Protein AF-0000000084342253 (afdb_homodimer)

Foldseek 3Di:
DPPDQPVVDPDPVSVVCVQQVDPCRLVLLVCCQPVVQWFLVVSCVVVVDDSVVSVVSQVSCCVVQQWDWDPPPPTITIHGDPVNNVCVLVVQVVLVVCQVPPCPPGRPDFDADPVDPDTDHDFAADPPPGDGDDPVPDDDDDDVVNVVVVVVVVVVD/DPPDQPVVDPDPVSVVCVQQVDPCRLVLLVCCQPVVQWFLVSSCVVVVDDSVVSVVSQVSCVVVQQWDWDPPPPTITIHGDPNNNVCVLVVQVVLVVCQVPPCPVGRPDFDADPVDPDTDHDFAADPPPGDGDDPVPDDDDDDVVNVVVVVVVVVVD

Nearest PDB structures (foldseek):
  4gcv-assembly1_A  TM=6.760E-01  e=6.263E-09  Pseudomonas aeruginosa PAO1
  4gcv-assembly3_E  TM=6.844E-01  e=2.388E-08  Pseudomonas aeruginosa PAO1
  3s2w-assembly2_D  TM=7.419E-01  e=2.153E-03  Methanosarcina mazei Go1
  2rdp-assembly1_A-2  TM=6.929E-01  e=2.961E-03  Geobacillus stearothermophilus
  1r22-assembly1_B  TM=7.584E-01  e=1.367E-02  Synechococcus elongatus PCC 7942 = FACHB-805

Sequence (314 aa):
MLGRTYDREVCSAARALEVVGERWSLLILRDAAFRGLTRFSQLQEALGIAPNVLSARLEHFVASGLMTVDRDEGHPRYALTPKGRELVKVVLALTEWGDRWAAPDGPPIEYGHEGCTGTVRLVTCCDTCGGSPPVEDIVARRTPAMEKALARRGRTRMLGRTYDREVCSAARALEVVGERWSLLILRDAAFRGLTRFSQLQEALGIAPNVLSARLEHFVASGLMTVDRDEGHPRYALTPKGRELVKVVLALTEWGDRWAAPDGPPIEYGHEGCTGTVRLVTCCDTCGGSPPVEDIVARRTPAMEKALARRGRTR

Structure (mmCIF, N/CA/C/O backbone):
data_AF-0000000084342253-model_v1
#
loop_
_entity.id
_entity.type
_entity.pdbx_description
1 polymer 'Transcriptional regulator, HxlR family'
#
loop_
_atom_site.group_PDB
_atom_site.id
_atom_site.type_symbol
_atom_site.label_atom_id
_atom_site.label_alt_id
_atom_site.label_comp_id
_atom_site.label_asym_id
_atom_site.label_entity_id
_atom_site.label_seq_id
_atom_site.pdbx_PDB_ins_code
_atom_site.Cartn_x
_atom_site.Cartn_y
_atom_site.Cartn_z
_atom_site.occupancy
_atom_site.B_iso_or_equiv
_atom_site.auth_seq_id
_atom_site.auth_comp_id
_atom_site.auth_asym_id
_atom_site.auth_atom_id
_atom_site.pdbx_PDB_model_num
ATOM 1 N N . MET A 1 1 ? -4.875 -11.141 14.727 1 28.88 1 MET A N 1
ATOM 2 C CA . MET A 1 1 ? -5.773 -10.055 14.352 1 28.88 1 MET A CA 1
ATOM 3 C C . MET A 1 1 ? -5.168 -8.703 14.719 1 28.88 1 MET A C 1
ATOM 5 O O . MET A 1 1 ? -4.422 -8.594 15.695 1 28.88 1 MET A O 1
ATOM 9 N N . LEU A 1 2 ? -4.934 -7.738 13.852 1 42.16 2 LEU A N 1
ATOM 10 C CA . LEU A 1 2 ? -4.344 -6.469 14.242 1 42.16 2 LEU A CA 1
ATOM 11 C C . LEU A 1 2 ? -5.004 -5.93 15.508 1 42.16 2 LEU A C 1
ATOM 13 O O . LEU A 1 2 ? -6.227 -5.996 15.656 1 42.16 2 LEU A O 1
ATOM 17 N N . GLY A 1 3 ? -4.418 -6.25 16.703 1 42.66 3 GLY A N 1
ATOM 18 C CA . GLY A 1 3 ? -5.027 -5.848 17.953 1 42.66 3 GLY A CA 1
ATOM 19 C C . GLY A 1 3 ? -5.898 -4.609 17.828 1 42.66 3 GLY A C 1
ATOM 20 O O . GLY A 1 3 ? -7.035 -4.59 18.297 1 42.66 3 GLY A O 1
ATOM 21 N N . ARG A 1 4 ? -5.27 -3.371 17.641 1 51.22 4 ARG A N 1
ATOM 22 C CA . ARG A 1 4 ? -6.125 -2.195 17.75 1 51.22 4 ARG A CA 1
ATOM 23 C C . ARG A 1 4 ? -6.66 -1.779 16.391 1 51.22 4 ARG A C 1
ATOM 25 O O . ARG A 1 4 ? -5.945 -1.845 15.383 1 51.22 4 ARG A O 1
ATOM 32 N N . THR A 1 5 ? -7.891 -1.96 16.141 1 63.03 5 THR A N 1
ATOM 33 C CA . THR A 1 5 ? -8.664 -1.495 14.984 1 63.03 5 THR A CA 1
ATOM 34 C C . THR A 1 5 ? -8.555 0.021 14.844 1 63.03 5 THR A C 1
ATOM 36 O O . THR A 1 5 ? -8.078 0.704 15.75 1 63.03 5 THR A O 1
ATOM 39 N N . TYR A 1 6 ? -8.508 0.465 13.633 1 73.44 6 TYR A N 1
ATOM 40 C CA . TYR A 1 6 ? -8.547 1.894 13.344 1 73.44 6 TYR A CA 1
ATOM 41 C C . TYR A 1 6 ? -9.938 2.467 13.602 1 73.44 6 TYR A C 1
ATOM 43 O O . TYR A 1 6 ? -10.523 3.104 12.727 1 73.44 6 TYR A O 1
ATOM 51 N N . ASP A 1 7 ? -10.43 2.225 14.68 1 65.56 7 ASP A N 1
ATOM 52 C CA . ASP A 1 7 ? -11.828 2.488 14.992 1 65.56 7 ASP A CA 1
ATOM 53 C C . ASP A 1 7 ? -12.148 3.977 14.867 1 65.56 7 ASP A C 1
ATOM 55 O O . ASP A 1 7 ? -13.297 4.352 14.617 1 65.56 7 ASP A O 1
ATOM 59 N N . ARG A 1 8 ? -11.141 4.785 14.922 1 66.06 8 ARG A N 1
ATOM 60 C CA . ARG A 1 8 ? -11.406 6.223 14.898 1 66.06 8 ARG A CA 1
ATOM 61 C C . ARG A 1 8 ? -11.289 6.773 13.484 1 66.06 8 ARG A C 1
ATOM 63 O O . ARG A 1 8 ? -11.586 7.945 13.242 1 66.06 8 ARG A O 1
ATOM 70 N N . GLU A 1 9 ? -11.023 5.879 12.695 1 76.62 9 GLU A N 1
ATOM 71 C CA . GLU A 1 9 ? -10.75 6.379 11.359 1 76.62 9 GLU A CA 1
ATOM 72 C C . GLU A 1 9 ? -11.969 6.227 10.445 1 76.62 9 GLU A C 1
ATOM 74 O O . GLU A 1 9 ? -12.508 5.129 10.305 1 76.62 9 GLU A O 1
ATOM 79 N N . VAL A 1 10 ? -12.391 7.316 9.945 1 77.31 10 VAL A N 1
ATOM 80 C CA . VAL A 1 10 ? -13.328 7.301 8.828 1 77.31 10 VAL A CA 1
ATOM 81 C C . VAL A 1 10 ? -12.57 7.48 7.516 1 77.31 10 VAL A C 1
ATOM 83 O O . VAL A 1 10 ? -12.523 8.586 6.965 1 77.31 10 VAL A O 1
ATOM 86 N N . CYS A 1 11 ? -11.922 6.418 7.121 1 89.75 11 CYS A N 1
ATOM 87 C CA . CYS A 1 11 ? -11.094 6.508 5.93 1 89.75 11 CYS A CA 1
ATOM 88 C C . CYS A 1 11 ? -11.016 5.168 5.211 1 89.75 11 CYS A C 1
ATOM 90 O O . CYS A 1 11 ? -10.883 4.121 5.852 1 89.75 11 CYS A O 1
ATOM 92 N N . SER A 1 12 ? -11.133 5.223 3.955 1 92.81 12 SER A N 1
ATOM 93 C CA . SER A 1 12 ? -11.102 4.039 3.105 1 92.81 12 SER A CA 1
ATOM 94 C C . SER A 1 12 ? -9.758 3.326 3.203 1 92.81 12 SER A C 1
ATOM 96 O O . SER A 1 12 ? -9.695 2.096 3.154 1 92.81 12 SER A O 1
ATOM 98 N N . ALA A 1 13 ? -8.703 4.086 3.344 1 94.94 13 ALA A N 1
ATOM 99 C CA . ALA A 1 13 ? -7.383 3.477 3.467 1 94.94 13 ALA A CA 1
ATOM 100 C C . ALA A 1 13 ? -7.27 2.66 4.75 1 94.94 13 ALA A C 1
ATOM 102 O O . ALA A 1 13 ? -6.715 1.558 4.746 1 94.94 13 ALA A O 1
ATOM 103 N N . ALA A 1 14 ? -7.785 3.217 5.832 1 93.31 14 ALA A N 1
ATOM 104 C CA . ALA A 1 14 ? -7.781 2.492 7.102 1 93.31 14 ALA A CA 1
ATOM 105 C C . ALA A 1 14 ? -8.586 1.199 6.996 1 93.31 14 ALA A C 1
ATOM 107 O O . ALA A 1 14 ? -8.164 0.156 7.5 1 93.31 14 ALA A O 1
ATOM 108 N N . ARG A 1 15 ? -9.719 1.26 6.379 1 93.62 15 ARG A N 1
ATOM 109 C CA . ARG A 1 15 ? -10.547 0.073 6.195 1 93.62 15 ARG A CA 1
ATOM 110 C C . ARG A 1 15 ? -9.828 -0.975 5.355 1 93.62 15 ARG A C 1
ATOM 112 O O . ARG A 1 15 ? -9.93 -2.174 5.629 1 93.62 15 ARG A O 1
ATOM 119 N N . ALA A 1 16 ? -9.102 -0.526 4.328 1 96.38 16 ALA A N 1
ATOM 120 C CA . ALA A 1 16 ? -8.289 -1.444 3.531 1 96.38 16 ALA A CA 1
ATOM 121 C C . ALA A 1 16 ? -7.211 -2.1 4.383 1 96.38 16 ALA A C 1
ATOM 123 O O . ALA A 1 16 ? -6.992 -3.312 4.297 1 96.38 16 ALA A O 1
ATOM 124 N N . LEU A 1 17 ? -6.57 -1.304 5.246 1 95.69 17 LEU A N 1
ATOM 125 C CA . LEU A 1 17 ? -5.473 -1.794 6.074 1 95.69 17 LEU A CA 1
ATOM 126 C C . LEU A 1 17 ? -5.98 -2.783 7.121 1 95.69 17 LEU A C 1
ATOM 128 O O . LEU A 1 17 ? -5.23 -3.652 7.57 1 95.69 17 LEU A O 1
ATOM 132 N N . GLU A 1 18 ? -7.234 -2.705 7.473 1 93.31 18 GLU A N 1
ATOM 133 C CA . GLU A 1 18 ? -7.82 -3.705 8.359 1 93.31 18 GLU A CA 1
ATOM 134 C C . GLU A 1 18 ? -7.844 -5.082 7.707 1 93.31 18 GLU A C 1
ATOM 136 O O . GLU A 1 18 ? -7.797 -6.105 8.391 1 93.31 18 GLU A O 1
ATOM 141 N N . VAL A 1 19 ? -7.852 -5.098 6.441 1 94.62 19 VAL A N 1
ATOM 142 C CA . VAL A 1 19 ? -7.969 -6.355 5.707 1 94.62 19 VAL A CA 1
ATOM 143 C C . VAL A 1 19 ? -6.582 -6.852 5.309 1 94.62 19 VAL A C 1
ATOM 145 O O . VAL A 1 19 ? -6.277 -8.039 5.441 1 94.62 19 VAL A O 1
ATOM 148 N N . VAL A 1 20 ? -5.664 -5.898 4.938 1 95.88 20 VAL A N 1
ATOM 149 C CA . VAL A 1 20 ? -4.43 -6.375 4.316 1 95.88 20 VAL A CA 1
ATOM 150 C C . VAL A 1 20 ? -3.227 -5.758 5.027 1 95.88 20 VAL A C 1
ATOM 152 O O . VAL A 1 20 ? -2.086 -5.918 4.582 1 95.88 20 VAL A O 1
ATOM 155 N N . GLY A 1 21 ? -3.408 -5.113 6.105 1 94.38 21 GLY A N 1
ATOM 156 C CA . GLY A 1 21 ? -2.344 -4.359 6.746 1 94.38 21 GLY A CA 1
ATOM 157 C C . GLY A 1 21 ? -1.453 -5.215 7.629 1 94.38 21 GLY A C 1
ATOM 158 O O . GLY A 1 21 ? -0.417 -4.754 8.109 1 94.38 21 GLY A O 1
ATOM 159 N N . GLU A 1 22 ? -1.775 -6.457 7.809 1 92.94 22 GLU A N 1
ATOM 160 C CA . GLU A 1 22 ? -0.938 -7.336 8.617 1 92.94 22 GLU A CA 1
ATOM 161 C C . GLU A 1 22 ? 0.267 -7.836 7.824 1 92.94 22 GLU A C 1
ATOM 163 O O . GLU A 1 22 ? 0.209 -7.938 6.598 1 92.94 22 GLU A O 1
ATOM 168 N N . ARG A 1 23 ? 1.275 -8.188 8.656 1 92.31 23 ARG A N 1
ATOM 169 C CA . ARG A 1 23 ? 2.496 -8.703 8.047 1 92.31 23 ARG A CA 1
ATOM 170 C C . ARG A 1 23 ? 2.199 -9.906 7.156 1 92.31 23 ARG A C 1
ATOM 172 O O . ARG A 1 23 ? 1.398 -10.773 7.523 1 92.31 23 ARG A O 1
ATOM 179 N N . TRP A 1 24 ? 2.873 -10 5.965 1 94.19 24 TRP A N 1
ATOM 180 C CA . TRP A 1 24 ? 2.855 -11.086 4.984 1 94.19 24 TRP A CA 1
ATOM 181 C C . TRP A 1 24 ? 1.672 -10.938 4.035 1 94.19 24 TRP A C 1
ATOM 183 O O . TRP A 1 24 ? 1.669 -11.516 2.943 1 94.19 24 TRP A O 1
ATOM 193 N N . SER A 1 25 ? 0.592 -10.258 4.398 1 96.88 25 SER A N 1
ATOM 194 C CA . SER A 1 25 ? -0.635 -10.203 3.611 1 96.88 25 SER A CA 1
ATOM 195 C C . SER A 1 25 ? -0.356 -9.766 2.18 1 96.88 25 SER A C 1
ATOM 197 O O . SER A 1 25 ? -0.718 -10.453 1.227 1 96.88 25 SER A O 1
ATOM 199 N N . LEU A 1 26 ? 0.34 -8.688 2.031 1 97.5 26 LEU A N 1
ATOM 200 C CA . LEU A 1 26 ? 0.552 -8.133 0.699 1 97.5 26 LEU A CA 1
ATOM 201 C C . LEU A 1 26 ? 1.555 -8.969 -0.087 1 97.5 26 LEU A C 1
ATOM 203 O O . LEU A 1 26 ? 1.48 -9.039 -1.315 1 97.5 26 LEU A O 1
ATOM 207 N N . LEU A 1 27 ? 2.477 -9.68 0.56 1 96.94 27 LEU A N 1
ATOM 208 C CA . LEU A 1 27 ? 3.422 -10.555 -0.123 1 96.94 27 LEU A CA 1
ATOM 209 C C . LEU A 1 27 ? 2.744 -11.844 -0.571 1 96.94 27 LEU A C 1
ATOM 211 O O . LEU A 1 27 ? 3.084 -12.398 -1.619 1 96.94 27 LEU A O 1
ATOM 215 N N . ILE A 1 28 ? 1.78 -12.297 0.255 1 97.5 28 ILE A N 1
ATOM 216 C CA . ILE A 1 28 ? 0.985 -13.453 -0.157 1 97.5 28 ILE A CA 1
ATOM 217 C C . ILE A 1 28 ? 0.179 -13.102 -1.406 1 97.5 28 ILE A C 1
ATOM 219 O O . ILE A 1 28 ? 0.156 -13.867 -2.371 1 97.5 28 ILE A O 1
ATOM 223 N N . LEU A 1 29 ? -0.42 -11.961 -1.415 1 97.75 29 LEU A N 1
ATOM 224 C CA . LEU A 1 29 ? -1.198 -11.508 -2.564 1 97.75 29 LEU A CA 1
ATOM 225 C C . LEU A 1 29 ? -0.309 -11.344 -3.793 1 97.75 29 LEU A C 1
ATOM 227 O O . LEU A 1 29 ? -0.709 -11.703 -4.906 1 97.75 29 LEU A O 1
ATOM 231 N N . ARG A 1 30 ? 0.834 -10.82 -3.602 1 97.25 30 ARG A N 1
ATOM 232 C CA . ARG A 1 30 ? 1.806 -10.664 -4.68 1 97.25 30 ARG A CA 1
ATOM 233 C C . ARG A 1 30 ? 2.107 -12 -5.344 1 97.25 30 ARG A C 1
ATOM 235 O O . ARG A 1 30 ? 2.053 -12.117 -6.57 1 97.25 30 ARG A O 1
ATOM 242 N N . ASP A 1 31 ? 2.424 -13.039 -4.508 1 96.69 31 ASP A N 1
ATOM 243 C CA . ASP A 1 31 ? 2.812 -14.344 -5.035 1 96.69 31 ASP A CA 1
ATOM 244 C C . ASP A 1 31 ? 1.636 -15.031 -5.727 1 96.69 31 ASP A C 1
ATOM 246 O O . ASP A 1 31 ? 1.812 -15.695 -6.746 1 96.69 31 ASP A O 1
ATOM 250 N N . ALA A 1 32 ? 0.458 -14.836 -5.16 1 97.69 32 ALA A N 1
ATOM 251 C CA . ALA A 1 32 ? -0.731 -15.391 -5.805 1 97.69 32 ALA A CA 1
ATOM 252 C C . ALA A 1 32 ? -0.975 -14.734 -7.16 1 97.69 32 ALA A C 1
ATOM 254 O O . ALA A 1 32 ? -1.272 -15.414 -8.141 1 97.69 32 ALA A O 1
ATOM 255 N N . ALA A 1 33 ? -0.795 -13.484 -7.258 1 97.06 33 ALA A N 1
ATOM 256 C CA . ALA A 1 33 ? -1.139 -12.719 -8.453 1 97.06 33 ALA A CA 1
ATOM 257 C C . ALA A 1 33 ? -0.089 -12.906 -9.539 1 97.06 33 ALA A C 1
ATOM 259 O O . ALA A 1 33 ? -0.428 -13.094 -10.711 1 97.06 33 ALA A O 1
ATOM 260 N N . PHE A 1 34 ? 1.185 -12.938 -9.18 1 96.31 34 PHE A N 1
ATOM 261 C CA . PHE A 1 34 ? 2.219 -12.805 -10.195 1 96.31 34 PHE A CA 1
ATOM 262 C C . PHE A 1 34 ? 2.979 -14.109 -10.375 1 96.31 34 PHE A C 1
ATOM 264 O O . PHE A 1 34 ? 3.629 -14.32 -11.398 1 96.31 34 PHE A O 1
ATOM 271 N N . ARG A 1 35 ? 2.924 -14.961 -9.367 1 95.06 35 ARG A N 1
ATOM 272 C CA . ARG A 1 35 ? 3.609 -16.25 -9.484 1 95.06 35 ARG A CA 1
ATOM 273 C C . ARG A 1 35 ? 2.613 -17.391 -9.688 1 95.06 35 ARG A C 1
ATOM 275 O O . ARG A 1 35 ? 3.008 -18.531 -9.922 1 95.06 35 ARG A O 1
ATOM 282 N N . GLY A 1 36 ? 1.388 -17.141 -9.484 1 95.38 36 GLY A N 1
ATOM 283 C CA . GLY A 1 36 ? 0.352 -18.141 -9.711 1 95.38 36 GLY A CA 1
ATOM 284 C C . GLY A 1 36 ? 0.322 -19.219 -8.648 1 95.38 36 GLY A C 1
ATOM 285 O O . GLY A 1 36 ? -0.081 -20.344 -8.922 1 95.38 36 GLY A O 1
ATOM 286 N N . LEU A 1 37 ? 0.801 -18.891 -7.5 1 96.69 37 LEU A N 1
ATOM 287 C CA . LEU A 1 37 ? 0.785 -19.875 -6.414 1 96.69 37 LEU A CA 1
ATOM 288 C C . LEU A 1 37 ? -0.614 -20 -5.824 1 96.69 37 LEU A C 1
ATOM 290 O O . LEU A 1 37 ? -1.202 -19.016 -5.383 1 96.69 37 LEU A O 1
ATOM 294 N N . THR A 1 38 ? -1.103 -21.266 -5.758 1 96.12 38 THR A N 1
ATOM 295 C CA . THR A 1 38 ? -2.496 -21.453 -5.367 1 96.12 38 THR A CA 1
ATOM 296 C C . THR A 1 38 ? -2.6 -22.391 -4.168 1 96.12 38 THR A C 1
ATOM 298 O O . THR A 1 38 ? -3.664 -22.516 -3.559 1 96.12 38 THR A O 1
ATOM 301 N N . ARG A 1 39 ? -1.475 -23.016 -3.799 1 96.88 39 ARG A N 1
ATOM 302 C CA . ARG A 1 39 ? -1.521 -24 -2.713 1 96.88 39 ARG A CA 1
ATOM 303 C C . ARG A 1 39 ? -0.801 -23.469 -1.476 1 96.88 39 ARG A C 1
ATOM 305 O O . ARG A 1 39 ? 0.143 -22.688 -1.585 1 96.88 39 ARG A O 1
ATOM 312 N N . PHE A 1 40 ? -1.29 -24.031 -0.341 1 97.12 40 PHE A N 1
ATOM 313 C CA . PHE A 1 40 ? -0.697 -23.656 0.939 1 97.12 40 PHE A CA 1
ATOM 314 C C . PHE A 1 40 ? 0.799 -23.953 0.946 1 97.12 40 PHE A C 1
ATOM 316 O O . PHE A 1 40 ? 1.603 -23.078 1.298 1 97.12 40 PHE A O 1
ATOM 323 N N . SER A 1 41 ? 1.19 -25.078 0.473 1 96.12 41 SER A N 1
ATOM 324 C CA . SER A 1 41 ? 2.582 -25.5 0.526 1 96.12 41 SER A CA 1
ATOM 325 C C . SER A 1 41 ? 3.463 -24.656 -0.385 1 96.12 41 SER A C 1
ATOM 327 O O . SER A 1 41 ? 4.605 -24.344 -0.041 1 96.12 41 SER A O 1
ATOM 329 N N . GLN A 1 42 ? 2.959 -24.297 -1.569 1 96.56 42 GLN A N 1
ATOM 330 C CA . GLN A 1 42 ? 3.699 -23.438 -2.488 1 96.56 42 GLN A CA 1
ATOM 331 C C . GLN A 1 42 ? 3.973 -22.078 -1.865 1 96.56 42 GLN A C 1
ATOM 333 O O . GLN A 1 42 ? 5.102 -21.578 -1.914 1 96.56 42 GLN A O 1
ATOM 338 N N . LEU A 1 43 ? 2.963 -21.516 -1.254 1 96.75 43 LEU A N 1
ATOM 339 C CA . LEU A 1 43 ? 3.09 -20.203 -0.615 1 96.75 43 LEU A CA 1
ATOM 340 C C . LEU A 1 43 ? 4.039 -20.266 0.577 1 96.75 43 LEU A C 1
ATOM 342 O O . LEU A 1 43 ? 4.895 -19.406 0.746 1 96.75 43 LEU A O 1
ATOM 346 N N . GLN A 1 44 ? 3.893 -21.312 1.343 1 96.19 44 GLN A N 1
ATOM 347 C CA . GLN A 1 44 ? 4.742 -21.5 2.512 1 96.19 44 GLN A CA 1
ATOM 348 C C . GLN A 1 44 ? 6.215 -21.594 2.113 1 96.19 44 GLN A C 1
ATOM 350 O O . GLN A 1 44 ? 7.07 -20.938 2.721 1 96.19 44 GLN A O 1
ATOM 355 N N . GLU A 1 45 ? 6.488 -22.359 1.134 1 94.12 45 GLU A N 1
ATOM 356 C CA . GLU A 1 45 ? 7.855 -22.547 0.664 1 94.12 45 GLU A CA 1
ATOM 357 C C . GLU A 1 45 ? 8.43 -21.266 0.066 1 94.12 45 GLU A C 1
ATOM 359 O O . GLU A 1 45 ? 9.57 -20.906 0.349 1 94.12 45 GLU A O 1
ATOM 364 N N . ALA A 1 46 ? 7.664 -20.578 -0.7 1 93.44 46 ALA A N 1
ATOM 365 C CA . ALA A 1 46 ? 8.117 -19.391 -1.402 1 93.44 46 ALA A CA 1
ATOM 366 C C . ALA A 1 46 ? 8.438 -18.266 -0.42 1 93.44 46 ALA A C 1
ATOM 368 O O . ALA A 1 46 ? 9.43 -17.547 -0.591 1 93.44 46 ALA A O 1
ATOM 369 N N . LEU A 1 47 ? 7.695 -18.109 0.596 1 93.88 47 LEU A N 1
ATOM 370 C CA . LEU A 1 47 ? 7.809 -16.953 1.49 1 93.88 47 LEU A CA 1
ATOM 371 C C . LEU A 1 47 ? 8.617 -17.312 2.732 1 93.88 47 LEU A C 1
ATOM 373 O O . LEU A 1 47 ? 9.141 -16.438 3.412 1 93.88 47 LEU A O 1
ATOM 377 N N . GLY A 1 48 ? 8.68 -18.594 3.086 1 93.19 48 GLY A N 1
ATOM 378 C CA . GLY A 1 48 ? 9.305 -19 4.332 1 93.19 48 GLY A CA 1
ATOM 379 C C . GLY A 1 48 ? 8.539 -18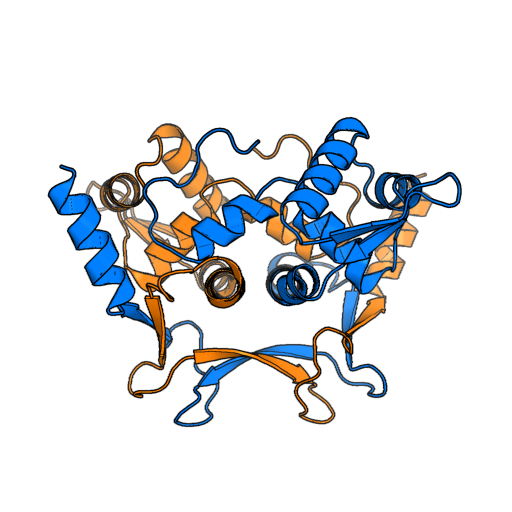.547 5.562 1 93.19 48 GLY A C 1
ATOM 380 O O . GLY A 1 48 ? 9.133 -18.297 6.613 1 93.19 48 GLY A O 1
ATOM 381 N N . ILE A 1 49 ? 7.297 -18.391 5.42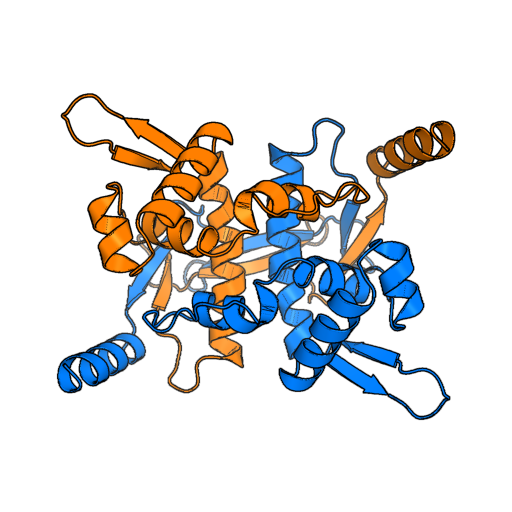6 1 92.88 49 ILE A N 1
ATOM 382 C CA . ILE A 1 49 ? 6.406 -17.891 6.465 1 92.88 49 ILE A CA 1
ATOM 383 C C . ILE A 1 49 ? 5.984 -19.031 7.379 1 92.88 49 ILE A C 1
ATOM 385 O O . ILE A 1 49 ? 5.863 -20.172 6.938 1 92.88 49 ILE A O 1
ATOM 389 N N . ALA A 1 50 ? 5.809 -18.766 8.648 1 95 50 ALA A N 1
ATOM 390 C CA . ALA A 1 50 ? 5.301 -19.781 9.578 1 95 50 ALA A CA 1
ATOM 391 C C . ALA A 1 50 ? 3.934 -20.297 9.141 1 95 50 ALA A C 1
ATOM 393 O O . ALA A 1 50 ? 3.064 -19.516 8.75 1 95 50 ALA A O 1
ATOM 394 N N . PRO A 1 51 ? 3.773 -21.625 9.258 1 96.12 51 PRO A N 1
ATOM 395 C CA . PRO A 1 51 ? 2.529 -22.234 8.773 1 96.12 51 PRO A CA 1
ATOM 396 C C . PRO A 1 51 ? 1.29 -21.656 9.453 1 96.12 51 PRO A C 1
ATOM 398 O O . PRO A 1 51 ? 0.262 -21.438 8.805 1 96.12 51 PRO A O 1
ATOM 401 N N . ASN A 1 52 ? 1.358 -21.406 10.734 1 96.88 52 ASN A N 1
ATOM 402 C CA . ASN A 1 52 ? 0.193 -20.875 11.438 1 96.88 52 ASN A CA 1
ATOM 403 C C . ASN A 1 52 ? -0.147 -19.469 10.984 1 96.88 52 ASN A C 1
ATOM 405 O O . ASN A 1 52 ? -1.321 -19.094 10.906 1 96.88 52 ASN A O 1
ATOM 409 N N . VAL A 1 53 ? 0.847 -18.688 10.688 1 96.19 53 VAL A N 1
ATOM 410 C CA . VAL A 1 53 ? 0.64 -17.328 10.203 1 96.19 53 VAL A CA 1
ATOM 411 C C . VAL A 1 53 ? 0.018 -17.359 8.805 1 96.19 53 VAL A C 1
ATOM 413 O O . VAL A 1 53 ? -0.949 -16.656 8.531 1 96.19 53 VAL A O 1
ATOM 416 N N . LEU A 1 54 ? 0.565 -18.219 8.016 1 97.31 54 LEU A N 1
ATOM 417 C CA . LEU A 1 54 ? 0.021 -18.344 6.668 1 97.31 54 LEU A CA 1
ATOM 418 C C . LEU A 1 54 ? -1.438 -18.797 6.711 1 97.31 54 LEU A C 1
ATOM 420 O O . LEU A 1 54 ? -2.281 -18.234 6.004 1 97.31 54 LEU A O 1
ATOM 424 N N . SER A 1 55 ? -1.696 -19.797 7.492 1 97.75 55 SER A N 1
ATOM 425 C CA . SER A 1 55 ? -3.061 -20.297 7.629 1 97.75 55 SER A CA 1
ATOM 426 C C . SER A 1 55 ? -4.02 -19.188 8.047 1 97.75 55 SER A C 1
ATOM 428 O O . SER A 1 55 ? -5.094 -19.031 7.465 1 97.75 55 SER A O 1
ATOM 430 N N . ALA A 1 56 ? -3.637 -18.438 9.008 1 97.75 56 ALA A N 1
ATOM 431 C CA . ALA A 1 56 ? -4.469 -17.344 9.508 1 97.75 56 ALA A CA 1
ATOM 432 C C . ALA A 1 56 ? -4.719 -16.297 8.422 1 97.75 56 ALA A C 1
ATOM 434 O O . ALA A 1 56 ? -5.836 -15.797 8.273 1 97.75 56 ALA A O 1
ATOM 435 N N . ARG A 1 57 ? -3.678 -15.977 7.691 1 97.69 57 ARG A N 1
ATOM 436 C CA . ARG A 1 57 ? -3.818 -14.984 6.629 1 97.69 57 ARG A CA 1
ATOM 437 C C . ARG A 1 57 ? -4.758 -15.484 5.539 1 97.69 57 ARG A C 1
ATOM 439 O O . ARG A 1 57 ? -5.633 -14.742 5.082 1 97.69 57 ARG A O 1
ATOM 446 N N . LEU A 1 58 ? -4.582 -16.719 5.117 1 98.06 58 LEU A N 1
ATOM 447 C CA . LEU A 1 58 ? -5.414 -17.281 4.055 1 98.06 58 LEU A CA 1
ATOM 448 C C . LEU A 1 58 ? -6.871 -17.375 4.496 1 98.06 58 LEU A C 1
ATOM 450 O O . LEU A 1 58 ? -7.781 -17.078 3.717 1 98.06 58 LEU A O 1
ATOM 454 N N . GLU A 1 59 ? -7.074 -17.781 5.727 1 98 59 GLU A N 1
ATOM 455 C CA . GLU A 1 59 ? -8.43 -17.812 6.266 1 98 59 GLU A CA 1
ATOM 456 C C . GLU A 1 59 ? -9.062 -16.422 6.246 1 98 59 GLU A C 1
ATOM 458 O O . GLU A 1 59 ? -10.219 -16.266 5.867 1 98 59 GLU A O 1
ATOM 463 N N . HIS A 1 60 ? -8.344 -15.5 6.621 1 97.88 60 HIS A N 1
ATOM 464 C CA . HIS A 1 60 ? -8.82 -14.117 6.625 1 97.88 60 HIS A CA 1
ATOM 465 C C . HIS A 1 60 ? -9.125 -13.641 5.211 1 97.88 60 HIS A C 1
ATOM 467 O O . HIS A 1 60 ? -10.094 -12.914 4.996 1 97.88 60 HIS A O 1
ATOM 473 N N . PHE A 1 61 ? -8.234 -14 4.293 1 98.38 61 PHE A N 1
ATOM 474 C CA . PHE A 1 61 ? -8.453 -13.602 2.906 1 98.38 61 PHE A CA 1
ATOM 475 C C . PHE A 1 61 ? -9.766 -14.172 2.381 1 98.38 61 PHE A C 1
ATOM 477 O O . PHE A 1 61 ? -10.516 -13.484 1.691 1 98.38 61 PHE A O 1
ATOM 484 N N . VAL A 1 62 ? -10.047 -15.383 2.693 1 98.44 62 VAL A N 1
ATOM 485 C CA . VAL A 1 62 ? -11.281 -16.031 2.25 1 98.44 62 VAL A CA 1
ATOM 486 C C . VAL A 1 62 ? -12.477 -15.375 2.936 1 98.44 62 VAL A C 1
ATOM 488 O O . VAL A 1 62 ? -13.453 -15.008 2.277 1 98.44 62 VAL A O 1
ATOM 491 N N . ALA A 1 63 ? -12.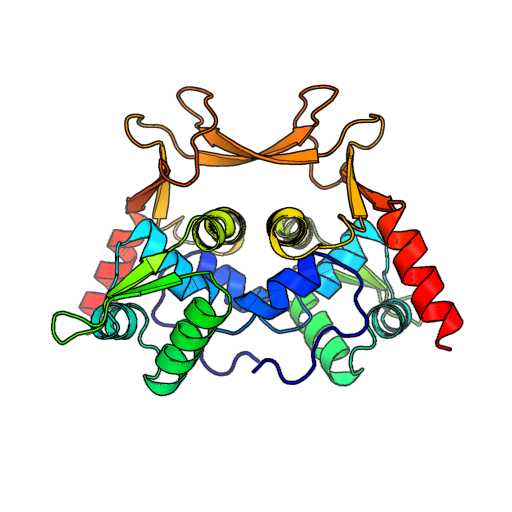406 -15.133 4.223 1 98.06 63 ALA A N 1
ATOM 492 C CA . ALA A 1 63 ? -13.492 -14.531 4.992 1 98.06 63 ALA A CA 1
ATOM 493 C C . ALA A 1 63 ? -13.781 -13.109 4.512 1 98.06 63 ALA A C 1
ATOM 495 O O . ALA A 1 63 ? -14.93 -12.664 4.543 1 98.06 63 ALA A O 1
ATOM 496 N N . SER A 1 64 ? -12.742 -12.453 4.043 1 97.62 64 SER A N 1
ATOM 497 C CA . SER A 1 64 ? -12.883 -11.055 3.629 1 97.62 64 SER A CA 1
ATOM 498 C C . SER A 1 64 ? -13.211 -10.953 2.143 1 97.62 64 SER A C 1
ATOM 500 O O . SER A 1 64 ? -13.352 -9.852 1.61 1 97.62 64 SER A O 1
ATOM 502 N N . GLY A 1 65 ? -13.195 -12.07 1.48 1 98.19 65 GLY A N 1
ATOM 503 C CA . GLY A 1 65 ? -13.594 -12.094 0.082 1 98.19 65 GLY A CA 1
ATOM 504 C C . GLY A 1 65 ? -12.445 -11.797 -0.869 1 98.19 65 GLY A C 1
ATOM 505 O O . GLY A 1 65 ? -12.672 -11.523 -2.051 1 98.19 65 GLY A O 1
ATOM 506 N N . LEU A 1 66 ? -11.258 -11.828 -0.392 1 98.38 66 LEU A N 1
ATOM 507 C CA . LEU A 1 66 ? -10.109 -11.57 -1.249 1 98.38 66 LEU A CA 1
ATOM 508 C C . LEU A 1 66 ? -9.734 -12.812 -2.053 1 98.38 66 LEU A C 1
ATOM 510 O O . LEU A 1 66 ? -9.133 -12.703 -3.125 1 98.38 66 LEU A O 1
ATOM 514 N N . MET A 1 67 ? -10.039 -13.984 -1.519 1 98.5 67 MET A N 1
ATOM 515 C CA . MET A 1 67 ? -9.758 -15.258 -2.164 1 98.5 67 MET A CA 1
ATOM 516 C C . MET A 1 67 ? -10.953 -16.203 -2.057 1 98.5 67 MET A C 1
ATOM 518 O O . MET A 1 67 ? -11.773 -16.062 -1.147 1 98.5 67 MET A O 1
ATOM 522 N N . THR A 1 68 ? -11.016 -17.109 -3.033 1 98.25 68 THR A N 1
ATOM 523 C CA . THR A 1 68 ? -11.82 -18.328 -2.896 1 98.25 68 THR A CA 1
ATOM 524 C C . THR A 1 68 ? -10.93 -19.516 -2.562 1 98.25 68 THR A C 1
ATOM 526 O O . THR A 1 68 ? -9.719 -19.469 -2.764 1 98.25 68 THR A O 1
ATOM 529 N N . VAL A 1 69 ? -11.516 -20.484 -1.975 1 97.31 69 VAL A N 1
ATOM 530 C CA . VAL A 1 69 ? -10.797 -21.719 -1.689 1 97.31 69 VAL A CA 1
ATOM 531 C C . VAL A 1 69 ? -11.594 -22.906 -2.211 1 97.31 69 VAL A C 1
ATOM 533 O O . VAL A 1 69 ? -12.82 -22.969 -2.059 1 97.31 69 VAL A O 1
ATOM 536 N N . ASP A 1 70 ? -10.961 -23.766 -3.004 1 95.94 70 ASP A N 1
ATOM 537 C CA . ASP A 1 70 ? -11.508 -25.047 -3.473 1 95.94 70 ASP A CA 1
ATOM 538 C C . ASP A 1 70 ? -10.898 -26.219 -2.709 1 95.94 70 ASP A C 1
ATOM 540 O O . ASP A 1 70 ? -9.711 -26.5 -2.85 1 95.94 70 ASP A O 1
ATOM 544 N N . ARG A 1 71 ? -11.742 -27 -1.988 1 90.81 71 ARG A N 1
ATOM 545 C CA . ARG A 1 71 ? -11.266 -28.062 -1.114 1 90.81 71 ARG A CA 1
ATOM 546 C C . ARG A 1 71 ? -11.547 -29.438 -1.722 1 90.81 71 ARG A C 1
ATOM 548 O O . ARG A 1 71 ? -11.383 -30.453 -1.06 1 90.81 71 ARG A O 1
ATOM 555 N N . ASP A 1 72 ? -11.984 -29.625 -2.957 1 85.81 72 ASP A N 1
ATOM 556 C CA . ASP A 1 72 ? -12.5 -30.859 -3.551 1 85.81 72 ASP A CA 1
ATOM 557 C C . ASP A 1 72 ? -11.391 -31.891 -3.738 1 85.81 72 ASP A C 1
ATOM 559 O O . ASP A 1 72 ? -11.609 -33.094 -3.557 1 85.81 72 ASP A O 1
ATOM 563 N N . GLU A 1 73 ? -10.242 -31.562 -4.25 1 73.31 73 GLU A N 1
ATOM 564 C CA . GLU A 1 73 ? -9.258 -32.562 -4.664 1 73.31 73 GLU A CA 1
ATOM 565 C C . GLU A 1 73 ? -8.266 -32.875 -3.541 1 73.31 73 GLU A C 1
ATOM 567 O O . GLU A 1 73 ? -7.145 -33.312 -3.797 1 73.31 73 GLU A O 1
ATOM 572 N N . GLY A 1 74 ? -8.648 -32.75 -2.287 1 79.62 74 GLY A N 1
ATOM 573 C CA . GLY A 1 74 ? -7.789 -33.125 -1.179 1 79.62 74 GLY A CA 1
ATOM 574 C C . GLY A 1 74 ? -6.953 -31.969 -0.649 1 79.62 74 GLY A C 1
ATOM 575 O O . GLY A 1 74 ? -6.758 -31.844 0.562 1 79.62 74 GLY A O 1
ATOM 576 N N . HIS A 1 75 ? -6.324 -31.25 -1.618 1 87.56 75 HIS A N 1
ATOM 577 C CA . HIS A 1 75 ? -5.59 -30.094 -1.103 1 87.56 75 HIS A CA 1
ATOM 578 C C . HIS A 1 75 ? -6.262 -28.797 -1.508 1 87.56 75 HIS A C 1
ATOM 580 O O . HIS A 1 75 ? -6.582 -28.594 -2.682 1 87.56 75 HIS A O 1
ATOM 586 N N . PRO A 1 76 ? -6.496 -27.969 -0.491 1 94.56 76 PRO A N 1
ATOM 587 C CA . PRO A 1 76 ? -7.164 -26.703 -0.797 1 94.56 76 PRO A CA 1
ATOM 588 C C . PRO A 1 76 ? -6.391 -25.859 -1.814 1 94.56 76 PRO A C 1
ATOM 590 O O . PRO A 1 76 ? -5.16 -25.844 -1.789 1 94.56 76 PRO A O 1
ATOM 593 N N . ARG A 1 77 ? -7.102 -25.297 -2.744 1 96.94 77 ARG A N 1
ATOM 594 C CA . ARG A 1 77 ? -6.547 -24.359 -3.707 1 96.94 77 ARG A CA 1
ATOM 595 C C . ARG A 1 77 ? -7.156 -22.969 -3.527 1 96.94 77 ARG A C 1
ATOM 597 O O . ARG A 1 77 ? -8.375 -22.828 -3.412 1 96.94 77 ARG A O 1
ATOM 604 N N . TYR A 1 78 ? -6.301 -21.984 -3.453 1 97.88 78 TYR A N 1
ATOM 605 C CA . TYR A 1 78 ? -6.707 -20.594 -3.248 1 97.88 78 TYR A CA 1
ATOM 606 C C . TYR A 1 78 ? -6.551 -19.781 -4.531 1 97.88 78 TYR A C 1
ATOM 608 O O . TYR A 1 78 ? -5.578 -19.953 -5.266 1 97.88 78 TYR A O 1
ATOM 616 N N . ALA A 1 79 ? -7.559 -18.969 -4.797 1 97.5 79 ALA A N 1
ATOM 617 C CA . ALA A 1 79 ? -7.5 -18.094 -5.973 1 97.5 79 ALA A CA 1
ATOM 618 C C . ALA A 1 79 ? -7.996 -16.688 -5.641 1 97.5 79 ALA A C 1
ATOM 620 O O . ALA A 1 79 ? -8.969 -16.531 -4.902 1 97.5 79 ALA A O 1
ATOM 621 N N . LEU A 1 80 ? -7.309 -15.719 -6.227 1 97.81 80 LEU A N 1
ATOM 622 C CA . LEU A 1 80 ? -7.723 -14.336 -5.996 1 97.81 80 LEU A CA 1
ATOM 623 C C . LEU A 1 80 ? -9.078 -14.055 -6.641 1 97.81 80 LEU A C 1
ATOM 625 O O . LEU A 1 80 ? -9.336 -14.5 -7.762 1 97.81 80 LEU A O 1
ATOM 629 N N . THR A 1 81 ? -9.953 -13.336 -5.938 1 98.19 81 THR A N 1
ATOM 630 C CA . THR A 1 81 ? -11.164 -12.75 -6.5 1 98.19 81 THR A CA 1
ATOM 631 C C . THR A 1 81 ? -10.859 -11.422 -7.18 1 98.19 81 THR A C 1
ATOM 633 O O . THR A 1 81 ? -9.742 -10.906 -7.082 1 98.19 81 THR A O 1
ATOM 636 N N . PRO A 1 82 ? -11.875 -10.852 -7.906 1 96.88 82 PRO A N 1
ATOM 637 C CA . PRO A 1 82 ? -11.68 -9.484 -8.406 1 96.88 82 PRO A CA 1
ATOM 638 C C . PRO A 1 82 ? -11.344 -8.492 -7.293 1 96.88 82 PRO A C 1
ATOM 640 O O . PRO A 1 82 ? -10.484 -7.629 -7.473 1 96.88 82 PRO A O 1
ATOM 643 N N . LYS A 1 83 ? -11.984 -8.664 -6.137 1 97.75 83 LYS A N 1
ATOM 644 C CA . LYS A 1 83 ? -11.719 -7.84 -4.965 1 97.75 83 LYS A CA 1
ATOM 645 C C . LYS A 1 83 ? -10.258 -7.949 -4.531 1 97.75 83 LYS A C 1
ATOM 647 O O . LYS A 1 83 ? -9.617 -6.941 -4.238 1 97.75 83 LYS A O 1
ATOM 652 N N . GLY A 1 84 ? -9.734 -9.125 -4.523 1 98.06 84 GLY A N 1
ATOM 653 C CA . GLY A 1 84 ? -8.344 -9.367 -4.164 1 98.06 84 GLY A CA 1
ATOM 654 C C . GLY A 1 84 ? -7.363 -8.859 -5.207 1 98.06 84 GLY A C 1
ATOM 655 O O . GLY A 1 84 ? -6.32 -8.305 -4.863 1 98.06 84 GLY A O 1
ATOM 656 N N . ARG A 1 85 ? -7.691 -9.023 -6.457 1 96.94 85 ARG A N 1
ATOM 657 C CA . ARG A 1 85 ? -6.805 -8.664 -7.562 1 96.94 85 ARG A CA 1
ATOM 658 C C . ARG A 1 85 ? -6.59 -7.156 -7.621 1 96.94 85 ARG A C 1
ATOM 660 O O . ARG A 1 85 ? -5.508 -6.691 -7.988 1 96.94 85 ARG A O 1
ATOM 667 N N . GLU A 1 86 ? -7.539 -6.43 -7.191 1 96.38 86 GLU A N 1
ATOM 668 C CA . GLU A 1 86 ? -7.43 -4.977 -7.254 1 96.38 86 GLU A CA 1
ATOM 669 C C . GLU A 1 86 ? -6.395 -4.453 -6.262 1 96.38 86 GLU A C 1
ATOM 671 O O . GLU A 1 86 ? -5.961 -3.305 -6.355 1 96.38 86 GLU A O 1
ATOM 676 N N . LEU A 1 87 ? -5.98 -5.285 -5.289 1 97.75 87 LEU A N 1
ATOM 677 C CA . LEU A 1 87 ? -4.953 -4.902 -4.328 1 97.75 87 LEU A CA 1
ATOM 678 C C . LEU A 1 87 ? -3.564 -4.996 -4.953 1 97.75 87 LEU A C 1
ATOM 680 O O . LEU A 1 87 ? -2.584 -4.531 -4.371 1 97.75 87 LEU A O 1
ATOM 684 N N . VAL A 1 88 ? -3.494 -5.535 -6.137 1 95.88 88 VAL A N 1
ATOM 685 C CA . VAL A 1 88 ? -2.232 -5.621 -6.867 1 95.88 88 VAL A CA 1
ATOM 686 C C . VAL A 1 88 ? -1.665 -4.219 -7.086 1 95.88 88 VAL A C 1
ATOM 688 O O . VAL A 1 88 ? -0.446 -4.031 -7.102 1 95.88 88 VAL A O 1
ATOM 691 N N . LYS A 1 89 ? -2.512 -3.207 -7.18 1 97.81 89 LYS A N 1
ATOM 692 C CA . LYS A 1 89 ? -2.037 -1.836 -7.34 1 97.81 89 LYS A CA 1
ATOM 693 C C . LYS A 1 89 ? -1.222 -1.391 -6.133 1 97.81 89 LYS A C 1
ATOM 695 O O . LYS A 1 89 ? -0.272 -0.616 -6.266 1 97.81 89 LYS A O 1
ATOM 700 N N . VAL A 1 90 ? -1.613 -1.854 -4.973 1 98.44 90 VAL A N 1
ATOM 701 C CA . VAL A 1 90 ? -0.857 -1.54 -3.764 1 98.44 90 VAL A CA 1
ATOM 702 C C . VAL A 1 90 ? 0.536 -2.16 -3.85 1 98.44 90 VAL A C 1
ATOM 704 O O . VAL A 1 90 ? 1.535 -1.502 -3.551 1 98.44 90 VAL A O 1
ATOM 707 N N . VAL A 1 91 ? 0.6 -3.379 -4.297 1 97.94 91 VAL A N 1
ATOM 708 C CA . VAL A 1 91 ? 1.863 -4.094 -4.453 1 97.94 91 VAL A CA 1
ATOM 709 C C . VAL A 1 91 ? 2.74 -3.371 -5.477 1 97.94 91 VAL A C 1
ATOM 711 O O . VAL A 1 91 ? 3.943 -3.205 -5.262 1 97.94 91 VAL A O 1
ATOM 714 N N . LEU A 1 92 ? 2.123 -2.912 -6.59 1 97.94 92 LEU A N 1
ATOM 715 C CA . LEU A 1 92 ? 2.859 -2.178 -7.609 1 97.94 92 LEU A CA 1
ATOM 716 C C . LEU A 1 92 ? 3.441 -0.888 -7.043 1 97.94 92 LEU A C 1
ATOM 718 O O . LEU A 1 92 ? 4.609 -0.574 -7.273 1 97.94 92 LEU A O 1
ATOM 722 N N . ALA A 1 93 ? 2.646 -0.166 -6.281 1 98.25 93 ALA A N 1
ATOM 723 C CA . ALA A 1 93 ? 3.104 1.091 -5.695 1 98.25 93 ALA A CA 1
ATOM 724 C C . ALA A 1 93 ? 4.27 0.859 -4.738 1 98.25 93 ALA A C 1
ATOM 726 O O . ALA A 1 93 ? 5.266 1.589 -4.777 1 98.25 93 ALA A O 1
ATOM 727 N N . LEU A 1 94 ? 4.16 -0.148 -3.895 1 98.06 94 LEU A N 1
ATOM 728 C CA . LEU A 1 94 ? 5.238 -0.499 -2.977 1 98.06 94 LEU A CA 1
ATOM 729 C C . LEU A 1 94 ? 6.5 -0.878 -3.742 1 98.06 94 LEU A C 1
ATOM 731 O O . LEU A 1 94 ? 7.602 -0.45 -3.385 1 98.06 94 LEU A O 1
ATOM 735 N N . THR A 1 95 ? 6.336 -1.663 -4.781 1 97.38 95 THR A N 1
ATOM 736 C CA . THR A 1 95 ? 7.465 -2.125 -5.578 1 97.38 95 THR A CA 1
ATOM 737 C C . THR A 1 95 ? 8.18 -0.948 -6.242 1 97.38 95 THR A C 1
ATOM 739 O O . THR A 1 95 ? 9.406 -0.864 -6.215 1 97.38 95 THR A O 1
ATOM 742 N N . GLU A 1 96 ? 7.445 -0.026 -6.809 1 97.44 96 GLU A N 1
ATOM 743 C CA . GLU A 1 96 ? 8.023 1.138 -7.469 1 97.44 96 GLU A CA 1
ATOM 744 C C . GLU A 1 96 ? 8.844 1.977 -6.492 1 97.44 96 GLU A C 1
ATOM 746 O O . GLU A 1 96 ? 9.938 2.441 -6.824 1 97.44 96 GLU A O 1
ATOM 751 N N . TRP A 1 97 ? 8.344 2.182 -5.336 1 97.94 97 TRP A N 1
ATOM 752 C CA . TRP A 1 97 ? 9.086 2.9 -4.312 1 97.94 97 TRP A CA 1
ATOM 753 C C . TRP A 1 97 ? 10.367 2.156 -3.949 1 97.94 97 TRP A C 1
ATOM 755 O O . TRP A 1 97 ? 11.445 2.758 -3.879 1 97.94 97 TRP A O 1
ATOM 765 N N . GLY A 1 98 ? 10.227 0.852 -3.695 1 96.75 98 GLY A N 1
ATOM 766 C CA . GLY A 1 98 ? 11.391 0.04 -3.367 1 96.75 98 GLY A CA 1
ATOM 767 C C . GLY A 1 98 ? 12.445 0.031 -4.457 1 96.75 98 GLY A C 1
ATOM 768 O O . GLY A 1 98 ? 13.641 0.007 -4.172 1 96.75 98 GLY A O 1
ATOM 769 N N . ASP A 1 99 ? 11.992 -0.028 -5.68 1 96.12 99 ASP A N 1
ATOM 770 C CA . ASP A 1 99 ? 12.906 0.012 -6.812 1 96.12 99 ASP A CA 1
ATOM 771 C C . ASP A 1 99 ? 13.734 1.299 -6.812 1 96.12 99 ASP A C 1
ATOM 773 O O . ASP A 1 99 ? 14.922 1.28 -7.125 1 96.12 99 ASP A O 1
ATOM 777 N N . ARG A 1 100 ? 13.133 2.367 -6.441 1 95.5 100 ARG A N 1
ATOM 778 C CA . ARG A 1 100 ? 13.773 3.676 -6.512 1 95.5 100 ARG A CA 1
ATOM 779 C C . ARG A 1 100 ? 14.672 3.912 -5.301 1 95.5 100 ARG A C 1
ATOM 781 O O . ARG A 1 100 ? 15.773 4.453 -5.43 1 95.5 100 ARG A O 1
ATOM 788 N N . TRP A 1 101 ? 14.242 3.424 -4.137 1 95.94 101 TRP A N 1
ATOM 789 C CA . TRP A 1 101 ? 14.891 3.922 -2.926 1 95.94 101 TRP A CA 1
ATOM 790 C C . TRP A 1 101 ? 15.516 2.781 -2.133 1 95.94 101 TRP A C 1
ATOM 792 O O . TRP A 1 101 ? 16.25 3.018 -1.172 1 95.94 101 TRP A O 1
ATOM 802 N N . ALA A 1 102 ? 15.273 1.53 -2.578 1 91.94 102 ALA A N 1
ATOM 803 C CA . ALA A 1 102 ? 15.727 0.429 -1.735 1 91.94 102 ALA A CA 1
ATOM 804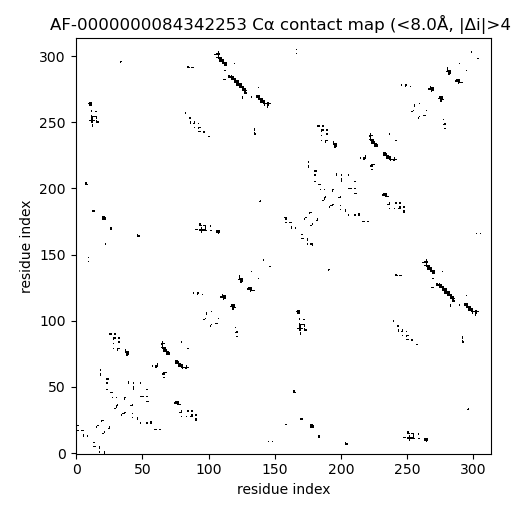 C C . ALA A 1 102 ? 16.297 -0.711 -2.58 1 91.94 102 ALA A C 1
ATOM 806 O O . ALA A 1 102 ? 16.281 -1.869 -2.154 1 91.94 102 ALA A O 1
ATOM 807 N N . ALA A 1 103 ? 16.641 -0.422 -3.811 1 90.25 103 ALA A N 1
ATOM 808 C CA . ALA A 1 103 ? 17.203 -1.443 -4.684 1 90.25 103 ALA A CA 1
ATOM 809 C C . ALA A 1 103 ? 18.594 -1.043 -5.16 1 90.25 103 ALA A C 1
ATOM 811 O O . ALA A 1 103 ? 18.797 -0.738 -6.34 1 90.25 103 ALA A O 1
ATOM 812 N N . PRO A 1 104 ? 19.562 -1.091 -4.289 1 85.44 104 PRO A N 1
ATOM 813 C CA . PRO A 1 104 ? 20.906 -0.644 -4.668 1 85.44 104 PRO A CA 1
ATOM 814 C C . PRO A 1 104 ? 21.484 -1.429 -5.844 1 85.44 104 PRO A C 1
ATOM 816 O O . PRO A 1 104 ? 22.25 -0.877 -6.648 1 85.44 104 PRO A O 1
ATOM 819 N N . ASP A 1 105 ? 21.078 -2.646 -6 1 87.06 105 ASP A N 1
ATOM 820 C CA . ASP A 1 105 ? 21.578 -3.471 -7.094 1 87.06 105 ASP A CA 1
ATOM 821 C C . ASP A 1 105 ? 20.625 -3.453 -8.281 1 87.06 105 ASP A C 1
ATOM 823 O O . ASP A 1 105 ? 20.781 -4.234 -9.227 1 87.06 105 ASP A O 1
ATOM 827 N N . GLY A 1 106 ? 19.625 -2.658 -8.227 1 90.06 106 GLY A N 1
ATOM 828 C CA . GLY A 1 106 ? 18.625 -2.59 -9.273 1 90.06 106 GLY A CA 1
ATOM 829 C C . GLY A 1 106 ? 17.359 -3.346 -8.93 1 90.06 106 GLY A C 1
ATOM 830 O O . GLY A 1 106 ? 17.359 -4.195 -8.031 1 90.06 106 GLY A O 1
ATOM 831 N N . PRO A 1 107 ? 16.312 -3.029 -9.688 1 93.38 107 PRO A N 1
ATOM 832 C CA . PRO A 1 107 ? 15.055 -3.74 -9.453 1 93.38 107 PRO A CA 1
ATOM 833 C C . PRO A 1 107 ? 15.125 -5.215 -9.844 1 93.38 107 PRO A C 1
ATOM 835 O O . PRO A 1 107 ? 15.5 -5.543 -10.969 1 93.38 107 PRO A O 1
ATOM 838 N N . PRO A 1 108 ? 14.742 -6.066 -8.938 1 93.12 108 PRO A N 1
ATOM 839 C CA . PRO A 1 108 ? 14.828 -7.496 -9.242 1 93.12 108 PRO A CA 1
ATOM 840 C C . PRO A 1 108 ? 13.711 -7.969 -10.172 1 93.12 108 PRO A C 1
ATOM 842 O O . PRO A 1 108 ? 13.891 -8.938 -10.914 1 93.12 108 PRO A O 1
ATOM 845 N N . ILE A 1 109 ? 12.578 -7.359 -10.102 1 95.56 109 ILE A N 1
ATOM 846 C CA . ILE A 1 109 ? 11.422 -7.695 -10.922 1 95.56 109 ILE A CA 1
ATOM 847 C C . ILE A 1 109 ? 10.961 -6.457 -11.688 1 95.56 109 ILE A C 1
ATOM 849 O O . ILE A 1 109 ? 10.938 -5.352 -11.141 1 95.56 109 ILE A O 1
ATOM 853 N N . GLU A 1 110 ? 10.672 -6.676 -12.922 1 96 110 GLU A N 1
ATOM 854 C CA . GLU A 1 110 ? 9.992 -5.672 -13.734 1 96 110 GLU A CA 1
ATOM 855 C C . GLU A 1 110 ? 8.57 -6.102 -14.07 1 96 110 GLU A C 1
ATOM 857 O O . GLU A 1 110 ? 8.352 -7.207 -14.57 1 96 110 GLU A O 1
ATOM 862 N N . TYR A 1 111 ? 7.617 -5.242 -13.773 1 97.56 111 TYR A N 1
ATOM 863 C CA . TYR A 1 111 ? 6.242 -5.52 -14.18 1 97.56 111 TYR A CA 1
ATOM 864 C C . TYR A 1 111 ? 5.977 -5.027 -15.594 1 97.56 111 TYR A C 1
ATOM 866 O O . TYR A 1 111 ? 6.18 -3.848 -15.898 1 97.56 111 TYR A O 1
ATOM 874 N N . GLY A 1 112 ? 5.531 -5.965 -16.422 1 98.19 112 GLY A N 1
ATOM 875 C CA . GLY A 1 112 ? 5.344 -5.668 -17.828 1 98.19 112 GLY A CA 1
ATOM 876 C C . GLY A 1 112 ? 3.908 -5.852 -18.297 1 98.19 112 GLY A C 1
ATOM 877 O O . GLY A 1 112 ? 3.078 -6.391 -17.562 1 98.19 112 GLY A O 1
ATOM 878 N N . HIS A 1 113 ? 3.646 -5.289 -19.469 1 98.25 113 HIS A N 1
ATOM 879 C CA . HIS A 1 113 ? 2.363 -5.469 -20.125 1 98.25 113 HIS A CA 1
ATOM 880 C C . HIS A 1 113 ? 2.334 -6.766 -20.922 1 98.25 113 HIS A C 1
ATOM 882 O O . HIS A 1 113 ? 3.139 -6.957 -21.844 1 98.25 113 HIS A O 1
ATOM 888 N N . GLU A 1 114 ? 1.404 -7.602 -20.547 1 97.12 114 GLU A N 1
ATOM 889 C CA . GLU A 1 114 ? 1.272 -8.844 -21.297 1 97.12 114 GLU A CA 1
ATOM 890 C C . GLU A 1 114 ? 1.006 -8.57 -22.781 1 97.12 114 GLU A C 1
ATOM 892 O O . GLU A 1 114 ? 0.153 -7.746 -23.125 1 97.12 114 GLU A O 1
ATOM 897 N N . GLY A 1 115 ? 1.712 -9.281 -23.703 1 95.62 115 GLY A N 1
ATOM 898 C CA . GLY A 1 115 ? 1.553 -9.086 -25.125 1 95.62 115 GLY A CA 1
ATOM 899 C C . GLY A 1 115 ? 2.271 -7.852 -25.656 1 95.62 115 GLY A C 1
ATOM 900 O O . GLY A 1 115 ? 2.094 -7.465 -26.812 1 95.62 115 GLY A O 1
ATOM 901 N N . CYS A 1 116 ? 2.973 -7.105 -24.875 1 96.06 116 CYS A N 1
ATOM 902 C CA . CYS A 1 116 ? 3.742 -5.895 -25.141 1 96.06 116 CYS A CA 1
ATOM 903 C C . CYS A 1 116 ? 5.109 -5.965 -24.469 1 96.06 116 CYS A C 1
ATOM 905 O O . CYS A 1 116 ? 5.309 -6.738 -23.531 1 96.06 116 CYS A O 1
ATOM 907 N N . THR A 1 117 ? 6.113 -5.328 -25.016 1 94.81 117 THR A N 1
ATOM 908 C CA . THR A 1 117 ? 7.453 -5.348 -24.438 1 94.81 117 THR A CA 1
ATOM 909 C C . THR A 1 117 ? 7.609 -4.25 -23.391 1 94.81 117 THR A C 1
ATOM 911 O O . THR A 1 117 ? 8.68 -4.094 -22.797 1 94.81 117 THR A O 1
ATOM 914 N N . GLY A 1 118 ? 6.551 -3.584 -23.141 1 97.12 118 GLY A N 1
ATOM 915 C CA . GLY A 1 118 ? 6.645 -2.4 -22.297 1 97.12 118 GLY A CA 1
ATOM 916 C C . GLY A 1 118 ? 6.582 -2.715 -20.812 1 97.12 118 GLY A C 1
ATOM 917 O O . GLY A 1 118 ? 6.145 -3.799 -20.422 1 97.12 118 GLY A O 1
ATOM 918 N N . THR A 1 119 ? 7.148 -1.745 -20.016 1 97.69 119 THR A N 1
ATOM 919 C CA . THR A 1 119 ? 7.047 -1.756 -18.562 1 97.69 119 THR A CA 1
ATOM 920 C C . THR A 1 119 ? 5.805 -0.997 -18.094 1 97.69 119 THR A C 1
ATOM 922 O O . THR A 1 119 ? 5.477 0.057 -18.641 1 97.69 119 THR A O 1
ATOM 925 N N . VAL A 1 120 ? 5.156 -1.586 -17.125 1 98.25 120 VAL A N 1
ATOM 926 C CA . VAL A 1 120 ? 3.947 -0.97 -16.578 1 98.25 120 VAL A CA 1
ATOM 927 C C . VAL A 1 120 ? 4.281 -0.212 -15.305 1 98.25 120 VAL A C 1
ATOM 929 O O . VAL A 1 120 ? 5.008 -0.719 -14.445 1 98.25 120 VAL A O 1
ATOM 932 N N . ARG A 1 121 ? 3.773 0.99 -15.188 1 97.62 121 ARG A N 1
ATOM 933 C CA . ARG A 1 121 ? 3.93 1.815 -13.992 1 97.62 121 ARG A CA 1
ATOM 934 C C . ARG A 1 121 ? 2.59 2.387 -13.547 1 97.62 121 ARG A C 1
ATOM 936 O O . ARG A 1 121 ? 1.638 2.439 -14.328 1 97.62 121 ARG A O 1
ATOM 943 N N . LEU A 1 122 ? 2.504 2.684 -12.289 1 97.81 122 LEU A N 1
ATOM 944 C CA . LEU A 1 122 ? 1.354 3.432 -11.789 1 97.81 122 LEU A CA 1
ATOM 945 C C . LEU A 1 122 ? 1.553 4.93 -11.992 1 97.81 122 LEU A C 1
ATOM 947 O O . LEU A 1 122 ? 2.596 5.477 -11.625 1 97.81 122 LEU A O 1
ATOM 951 N N . VAL A 1 123 ? 0.577 5.551 -12.539 1 97.88 123 VAL A N 1
ATOM 952 C CA . VAL A 1 123 ? 0.627 6.996 -12.742 1 97.88 123 VAL A CA 1
ATOM 953 C C . VAL A 1 123 ? -0.648 7.637 -12.203 1 97.88 123 VAL A C 1
ATOM 955 O O . VAL A 1 123 ? -1.712 7.012 -12.195 1 97.88 123 VAL A O 1
ATOM 958 N N . THR A 1 124 ? -0.506 8.812 -11.664 1 98.06 124 THR A N 1
ATOM 959 C CA . THR A 1 124 ? -1.688 9.586 -11.297 1 98.06 124 THR A CA 1
ATOM 960 C C . THR A 1 124 ? -2.365 10.164 -12.539 1 98.06 124 THR A C 1
ATOM 962 O O . THR A 1 124 ? -1.69 10.578 -13.484 1 98.06 124 THR A O 1
ATOM 965 N N . CYS A 1 125 ? -3.678 10.164 -12.523 1 98.12 125 CYS A N 1
ATOM 966 C CA . CYS A 1 125 ? -4.438 10.688 -13.648 1 98.12 125 CYS A CA 1
ATOM 967 C C . CYS A 1 125 ? -5.625 11.516 -13.172 1 98.12 125 CYS A C 1
ATOM 969 O O . CYS A 1 125 ? -6.438 11.039 -12.375 1 98.12 125 CYS A O 1
ATOM 971 N N . CYS A 1 126 ? -5.734 12.727 -13.641 1 98.31 126 CYS A N 1
ATOM 972 C CA . CYS A 1 126 ? -6.895 13.562 -13.359 1 98.31 126 CYS A CA 1
ATOM 973 C C . CYS A 1 126 ? -7.996 13.336 -14.383 1 98.31 126 CYS A C 1
ATOM 975 O O . CYS A 1 126 ? -7.75 13.391 -15.586 1 98.31 126 CYS A O 1
ATOM 977 N N . ASP A 1 127 ? -9.211 13.164 -14 1 97.31 127 ASP A N 1
ATOM 978 C CA . ASP A 1 127 ? -10.289 12.789 -14.906 1 97.31 127 ASP A CA 1
ATOM 979 C C . ASP A 1 127 ? -10.906 14.016 -15.57 1 97.31 127 ASP A C 1
ATOM 981 O O . ASP A 1 127 ? -11.797 13.891 -16.406 1 97.31 127 ASP A O 1
ATOM 985 N N . THR A 1 128 ? -10.453 15.133 -15.242 1 97.31 128 THR A N 1
ATOM 986 C CA . THR A 1 128 ? -10.984 16.359 -15.836 1 97.31 128 THR A CA 1
ATOM 987 C C . THR A 1 128 ? -10 16.938 -16.844 1 97.31 128 THR A C 1
ATOM 989 O O . THR A 1 128 ? -10.352 17.188 -18 1 97.31 128 THR A O 1
ATOM 992 N N . CYS A 1 129 ? -8.758 17.141 -16.531 1 97.56 129 CYS A N 1
ATOM 993 C CA . CYS A 1 129 ? -7.809 17.781 -17.438 1 97.56 129 CYS A CA 1
ATOM 994 C C . CYS A 1 129 ? -6.977 16.75 -18.172 1 97.56 129 CYS A C 1
ATOM 996 O O . CYS A 1 129 ? -6.266 17.078 -19.125 1 97.56 129 CYS A O 1
ATOM 998 N N . GLY A 1 130 ? -6.973 15.484 -17.703 1 96.19 130 GLY A N 1
ATOM 999 C CA . GLY A 1 130 ? -6.23 14.414 -18.359 1 96.19 130 GLY A CA 1
ATOM 1000 C C . GLY A 1 130 ? -4.762 14.398 -17.984 1 96.19 130 GLY A C 1
ATOM 1001 O O . GLY A 1 130 ? -4.016 13.516 -18.422 1 96.19 130 GLY A O 1
ATOM 1002 N N . GLY A 1 131 ? -4.348 15.273 -17.125 1 96.69 131 GLY A N 1
ATOM 1003 C CA . GLY A 1 131 ? -2.953 15.367 -16.734 1 96.69 131 GLY A CA 1
ATOM 1004 C C . GLY A 1 131 ? -2.564 14.352 -15.672 1 96.69 131 GLY A C 1
ATOM 1005 O O . GLY A 1 131 ? -3.412 13.602 -15.188 1 96.69 131 GLY A O 1
ATOM 1006 N N . SER A 1 132 ? -1.229 14.242 -15.414 1 97.25 132 SER A N 1
ATOM 1007 C CA . SER A 1 132 ? -0.64 13.375 -14.398 1 97.25 132 SER A CA 1
ATOM 1008 C C . SER A 1 132 ? -0.018 14.188 -13.266 1 97.25 132 SER A C 1
ATOM 1010 O O . SER A 1 132 ? 1.206 14.305 -13.18 1 97.25 132 SER A O 1
ATOM 1012 N N . PRO A 1 133 ? -0.854 14.688 -12.367 1 97.31 133 PRO A N 1
ATOM 1013 C CA . PRO A 1 133 ? -0.283 15.531 -11.312 1 97.31 133 PRO A CA 1
ATOM 1014 C C . PRO A 1 133 ? 0.698 14.766 -10.422 1 97.31 133 PRO A C 1
ATOM 1016 O O . PRO A 1 133 ? 0.45 13.609 -10.07 1 97.31 133 PRO A O 1
ATOM 1019 N N . PRO A 1 134 ? 1.842 15.477 -10.141 1 96.81 134 PRO A N 1
ATOM 1020 C CA . PRO A 1 134 ? 2.682 14.883 -9.102 1 96.81 134 PRO A CA 1
ATOM 1021 C C . PRO A 1 134 ? 1.969 14.781 -7.754 1 96.81 134 PRO A C 1
ATOM 1023 O O . PRO A 1 134 ? 0.95 15.445 -7.543 1 96.81 134 PRO A O 1
ATOM 1026 N N . VAL A 1 135 ? 2.438 13.93 -6.922 1 95.31 135 VAL A N 1
ATOM 1027 C CA . VAL A 1 135 ? 1.763 13.648 -5.66 1 95.31 135 VAL A CA 1
ATOM 1028 C C . VAL A 1 135 ? 1.637 14.938 -4.844 1 95.31 135 VAL A C 1
ATOM 1030 O O . VAL A 1 135 ? 0.687 15.102 -4.074 1 95.31 135 VAL A O 1
ATOM 1033 N N . GLU A 1 136 ? 2.539 15.922 -5.055 1 94.31 136 GLU A N 1
ATOM 1034 C CA . GLU A 1 136 ? 2.518 17.188 -4.32 1 94.31 136 GLU A CA 1
ATOM 1035 C C . GLU A 1 136 ? 1.322 18.047 -4.73 1 94.31 136 GLU A C 1
ATOM 1037 O O . GLU A 1 136 ? 0.948 18.969 -4.016 1 94.31 136 GLU A O 1
ATOM 1042 N N . ASP A 1 137 ? 0.76 17.703 -5.883 1 96.75 137 ASP A N 1
ATOM 1043 C CA . ASP A 1 137 ? -0.347 18.5 -6.402 1 96.75 137 ASP A CA 1
ATOM 1044 C C . ASP A 1 137 ? -1.684 17.797 -6.176 1 96.75 137 ASP A C 1
ATOM 1046 O O . ASP A 1 137 ? -2.699 18.188 -6.762 1 96.75 137 ASP A O 1
ATOM 1050 N N . ILE A 1 138 ? -1.685 16.812 -5.41 1 97.62 138 ILE A N 1
ATOM 1051 C CA . ILE A 1 138 ? -2.912 16.109 -5.062 1 97.62 138 ILE A CA 1
ATOM 1052 C C . ILE A 1 138 ? -3.441 16.609 -3.725 1 97.62 138 ILE A C 1
ATOM 1054 O O . ILE A 1 138 ? -2.682 16.766 -2.764 1 97.62 138 ILE A O 1
ATOM 1058 N N . VAL A 1 139 ? -4.723 16.906 -3.674 1 97.19 139 VAL A N 1
ATOM 1059 C CA . VAL A 1 139 ? -5.34 17.438 -2.465 1 97.19 139 VAL A CA 1
ATOM 1060 C C . VAL A 1 139 ? -6.484 16.531 -2.023 1 97.19 139 VAL A C 1
ATOM 1062 O O . VAL A 1 139 ? -7.113 15.867 -2.852 1 97.19 139 VAL A O 1
ATOM 1065 N N . ALA A 1 140 ? -6.707 16.422 -0.739 1 96.75 140 ALA A N 1
ATOM 1066 C CA . ALA A 1 140 ? -7.824 15.672 -0.178 1 96.75 140 ALA A CA 1
ATOM 1067 C C . ALA A 1 140 ? -9.047 16.562 0.031 1 96.75 140 ALA A C 1
ATOM 1069 O O . ALA A 1 140 ? -8.938 17.641 0.619 1 96.75 140 ALA A O 1
ATOM 1070 N N . ARG A 1 141 ? -10.172 16.109 -0.435 1 95.25 141 ARG A N 1
ATOM 1071 C CA . ARG A 1 141 ? -11.438 16.828 -0.284 1 95.25 141 ARG A CA 1
ATOM 1072 C C . ARG A 1 141 ? -12.453 15.992 0.477 1 95.25 141 ARG A C 1
ATOM 1074 O O . ARG A 1 141 ? -12.656 14.82 0.165 1 95.25 141 ARG A O 1
ATOM 1081 N N . ARG A 1 142 ? -13.07 16.594 1.424 1 92.5 142 ARG A N 1
ATOM 1082 C CA . ARG A 1 142 ? -14.133 15.898 2.146 1 92.5 142 ARG A CA 1
ATOM 1083 C C . ARG A 1 142 ? -15.367 15.719 1.268 1 92.5 142 ARG A C 1
ATOM 1085 O O . ARG A 1 142 ? -15.727 16.609 0.5 1 92.5 142 ARG A O 1
ATOM 1092 N N . THR A 1 143 ? -16 14.617 1.407 1 93.12 143 THR A N 1
ATOM 1093 C CA . THR A 1 143 ? -17.234 14.336 0.7 1 93.12 143 THR A CA 1
ATOM 1094 C C . THR A 1 143 ? -18.422 14.383 1.657 1 93.12 143 THR A C 1
ATOM 1096 O O . THR A 1 143 ? -18.25 14.516 2.871 1 93.12 143 THR A O 1
ATOM 1099 N N . PRO A 1 144 ? -19.609 14.391 1.12 1 89.44 144 PRO A N 1
ATOM 1100 C CA . PRO A 1 144 ? -20.781 14.32 1.991 1 89.44 144 PRO A CA 1
ATOM 1101 C C . PRO A 1 144 ? -20.75 13.109 2.926 1 89.44 144 PRO A C 1
ATOM 1103 O O . PRO A 1 144 ? -21.266 13.172 4.043 1 89.44 144 PRO A O 1
ATOM 1106 N N . ALA A 1 145 ? -20.141 12.047 2.459 1 88.81 145 ALA A N 1
ATOM 1107 C CA . ALA A 1 145 ? -20.031 10.852 3.299 1 88.81 145 ALA A CA 1
ATOM 1108 C C . ALA A 1 145 ? -19.219 11.141 4.559 1 88.81 145 ALA A C 1
ATOM 1110 O O . ALA A 1 145 ? -19.516 10.617 5.633 1 88.81 145 ALA A O 1
ATOM 1111 N N . MET A 1 146 ? -18.203 11.945 4.426 1 89.19 146 MET A N 1
ATOM 1112 C CA . MET A 1 146 ? -17.391 12.328 5.578 1 89.19 146 MET A CA 1
ATOM 1113 C C . MET A 1 146 ? -18.203 13.148 6.57 1 89.19 146 MET A C 1
ATOM 1115 O O . MET A 1 146 ? -18.141 12.914 7.781 1 89.19 146 MET A O 1
ATOM 1119 N N . GLU A 1 147 ? -18.953 14.016 6.074 1 87 147 GLU A N 1
ATOM 1120 C CA . GLU A 1 147 ? -19.766 14.867 6.93 1 87 147 GLU A CA 1
ATOM 1121 C C . GLU A 1 147 ? -20.781 14.039 7.719 1 87 147 GLU A C 1
ATOM 1123 O O . GLU A 1 147 ? -21.016 14.297 8.898 1 87 147 GLU A O 1
ATOM 1128 N N . LYS A 1 148 ? -21.375 13.109 7.047 1 85.5 148 LYS A N 1
ATOM 1129 C CA . LYS A 1 148 ? -22.328 12.219 7.711 1 85.5 148 LYS A CA 1
ATOM 1130 C C . LYS A 1 148 ? -21.656 11.414 8.812 1 85.5 148 LYS A C 1
ATOM 1132 O O . LYS A 1 148 ? -22.219 11.25 9.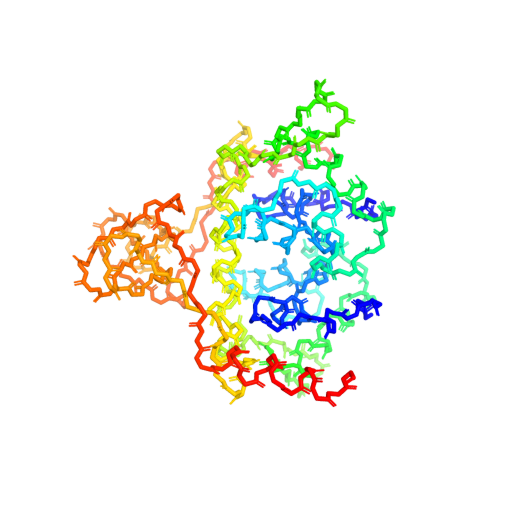898 1 85.5 148 LYS A O 1
ATOM 1137 N N . ALA A 1 149 ? -20.453 10.992 8.492 1 83 149 ALA A N 1
ATOM 1138 C CA . ALA A 1 149 ? -19.719 10.188 9.461 1 83 149 ALA A CA 1
ATOM 1139 C C . ALA A 1 149 ? -19.359 11.023 10.688 1 83 149 ALA A C 1
ATOM 1141 O O . ALA A 1 149 ? -19.438 10.539 11.82 1 83 149 ALA A O 1
ATOM 1142 N N . LEU A 1 150 ? -18.938 12.242 10.461 1 81.19 150 LEU A N 1
ATOM 1143 C CA . LEU A 1 150 ? -18.578 13.133 11.547 1 81.19 150 LEU A CA 1
ATOM 1144 C C . LEU A 1 150 ? -19.797 13.492 12.391 1 81.19 150 LEU A C 1
ATOM 1146 O O . LEU A 1 150 ? -19.688 13.594 13.617 1 81.19 150 LEU A O 1
ATOM 1150 N N . ALA A 1 151 ? -20.922 13.625 11.75 1 82.12 151 ALA A N 1
ATOM 1151 C CA . ALA A 1 151 ? -22.172 13.938 12.445 1 82.12 151 ALA A CA 1
ATOM 1152 C C . ALA A 1 151 ? -22.594 12.773 13.336 1 82.12 151 ALA A C 1
ATOM 1154 O O . ALA A 1 151 ? -23.094 12.992 14.453 1 82.12 151 ALA A O 1
ATOM 1155 N N . ARG A 1 152 ? -22.469 11.625 12.82 1 77.12 152 ARG A N 1
ATOM 1156 C CA . ARG A 1 152 ? -22.844 10.438 13.586 1 77.12 152 ARG A CA 1
ATOM 1157 C C . ARG A 1 152 ? -21.953 10.266 14.805 1 77.12 152 ARG A C 1
ATOM 1159 O O . ARG A 1 152 ? -22.406 9.82 15.867 1 77.12 152 ARG A O 1
ATOM 1166 N N . ARG A 1 153 ? -20.734 10.656 14.641 1 74.31 153 ARG A N 1
ATOM 1167 C CA . ARG A 1 153 ? -19.781 10.531 15.734 1 74.31 153 ARG A CA 1
ATOM 1168 C C . ARG A 1 153 ? -20.016 11.609 16.781 1 74.31 153 ARG A C 1
ATOM 1170 O O . ARG A 1 153 ? -19.812 11.367 17.984 1 74.31 153 ARG A O 1
ATOM 1177 N N . GLY A 1 154 ? -20.172 12.867 16.312 1 61.22 154 GLY A N 1
ATOM 1178 C CA . GLY A 1 154 ? -20.5 13.953 17.219 1 61.22 154 GLY A CA 1
ATOM 1179 C C . GLY A 1 154 ? -21.766 13.703 18.016 1 61.22 154 GLY A C 1
ATOM 1180 O O . GLY A 1 154 ? -21.891 14.172 19.156 1 61.22 154 GLY A O 1
ATOM 1181 N N . ARG A 1 155 ? -22.672 12.977 17.531 1 59.62 155 ARG A N 1
ATOM 1182 C CA . ARG A 1 155 ? -23.906 12.672 18.219 1 59.62 155 ARG A CA 1
ATOM 1183 C C . ARG A 1 155 ? -23.672 11.602 19.297 1 59.62 155 ARG A C 1
ATOM 1185 O O . ARG A 1 155 ? -24.438 11.508 20.25 1 59.62 155 ARG A O 1
ATOM 1192 N N . THR A 1 156 ? -22.703 10.812 18.891 1 49.53 156 THR A N 1
ATOM 1193 C CA . THR A 1 156 ? -22.484 9.742 19.859 1 49.53 156 THR A CA 1
ATOM 1194 C C . THR A 1 156 ? -21.609 10.242 21.016 1 49.53 156 THR A C 1
ATOM 1196 O O . THR A 1 156 ? -21.453 9.547 22.016 1 49.53 156 THR A O 1
ATOM 1199 N N . ARG A 1 157 ? -20.891 11.406 20.906 1 42.25 157 ARG A N 1
ATOM 1200 C CA . ARG A 1 157 ? -20.188 11.984 22.047 1 42.25 157 ARG A CA 1
ATOM 1201 C C . ARG A 1 157 ? -21.094 12.914 22.844 1 42.25 157 ARG A C 1
ATOM 1203 O O . ARG A 1 157 ? -21.953 13.594 22.281 1 42.25 157 ARG A O 1
ATOM 1210 N N . MET B 1 1 ? 9.492 -3.168 16.141 1 29.42 1 MET B N 1
ATOM 1211 C CA . MET B 1 1 ? 10.141 -3.523 14.875 1 29.42 1 MET B CA 1
ATOM 1212 C C . MET B 1 1 ? 9.492 -4.762 14.258 1 29.42 1 MET B C 1
ATOM 1214 O O . MET B 1 1 ? 8.984 -5.621 14.977 1 29.42 1 MET B O 1
ATOM 1218 N N . LEU B 1 2 ? 8.977 -4.801 13.07 1 42.66 2 LEU B N 1
ATOM 1219 C CA . LEU B 1 2 ? 8.383 -6.02 12.523 1 42.66 2 LEU B CA 1
ATOM 1220 C C . LEU B 1 2 ? 9.273 -7.227 12.805 1 42.66 2 LEU B C 1
ATOM 1222 O O . LEU B 1 2 ? 10.492 -7.148 12.68 1 42.66 2 LEU B O 1
ATOM 1226 N N . GLY B 1 3 ? 9.008 -7.957 13.945 1 42.66 3 GLY B N 1
ATOM 1227 C CA . GLY B 1 3 ? 9.867 -9.062 14.344 1 42.66 3 GLY B CA 1
ATOM 1228 C C . GLY B 1 3 ? 10.586 -9.703 13.172 1 42.66 3 GLY B C 1
ATOM 1229 O O . GLY B 1 3 ? 11.789 -9.953 13.234 1 42.66 3 GLY B O 1
ATOM 1230 N N . ARG B 1 4 ? 9.828 -10.438 12.273 1 51.81 4 ARG B N 1
ATOM 1231 C CA . ARG B 1 4 ? 10.602 -11.219 11.312 1 51.81 4 ARG B CA 1
ATOM 1232 C C . ARG B 1 4 ? 10.781 -10.453 10.008 1 51.81 4 ARG B C 1
ATOM 1234 O O . ARG B 1 4 ? 9.859 -9.773 9.547 1 51.81 4 ARG B O 1
ATOM 1241 N N . THR B 1 5 ? 11.93 -10.023 9.75 1 63.41 5 THR B N 1
ATOM 1242 C CA . THR B 1 5 ? 12.383 -9.438 8.492 1 63.41 5 THR B CA 1
ATOM 1243 C C . THR B 1 5 ? 12.094 -10.375 7.324 1 63.41 5 THR B C 1
ATOM 1245 O O . THR B 1 5 ? 11.742 -11.539 7.523 1 63.41 5 THR B O 1
ATOM 1248 N N . TYR B 1 6 ? 11.734 -9.797 6.219 1 74.06 6 TYR B N 1
ATOM 1249 C CA . TYR B 1 6 ? 11.555 -10.555 4.984 1 74.06 6 TYR B CA 1
ATOM 1250 C C . TYR B 1 6 ? 12.898 -10.992 4.406 1 74.06 6 TYR B C 1
ATOM 1252 O O . TYR B 1 6 ? 13.195 -10.727 3.238 1 74.06 6 TYR B O 1
ATOM 1260 N N . ASP B 1 7 ? 13.672 -11.547 5.164 1 66.12 7 ASP B N 1
ATOM 1261 C CA . ASP B 1 7 ? 15.07 -11.805 4.844 1 66.12 7 ASP B CA 1
ATOM 1262 C C . ASP B 1 7 ? 15.195 -12.688 3.604 1 66.12 7 ASP B C 1
ATOM 1264 O O . ASP B 1 7 ? 16.203 -12.625 2.895 1 66.12 7 ASP B O 1
ATOM 1268 N N . ARG B 1 8 ? 14.148 -13.391 3.285 1 66.56 8 ARG B N 1
ATOM 1269 C CA . ARG B 1 8 ? 14.258 -14.32 2.16 1 66.56 8 ARG B CA 1
ATOM 1270 C C . ARG B 1 8 ? 13.75 -13.672 0.874 1 66.56 8 ARG B C 1
ATOM 1272 O O . ARG B 1 8 ? 13.852 -14.258 -0.204 1 66.56 8 ARG B O 1
ATOM 1279 N N . GLU B 1 9 ? 13.383 -12.516 1.082 1 77.06 9 GLU B N 1
ATOM 1280 C CA . GLU B 1 9 ? 12.75 -11.898 -0.081 1 77.06 9 GLU B CA 1
ATOM 1281 C C . GLU B 1 9 ? 13.727 -11 -0.833 1 77.06 9 GLU B C 1
ATOM 1283 O O . GLU B 1 9 ? 14.336 -10.109 -0.243 1 77.06 9 GLU B O 1
ATOM 1288 N N . VAL B 1 10 ? 13.906 -11.32 -2.055 1 77.62 10 VAL B N 1
ATOM 1289 C CA . VAL B 1 10 ? 14.562 -10.398 -2.975 1 77.62 10 VAL B CA 1
ATOM 1290 C C . VAL B 1 10 ? 13.508 -9.641 -3.779 1 77.62 10 VAL B C 1
ATOM 1292 O O . VAL B 1 10 ? 13.227 -9.984 -4.926 1 77.62 10 VAL B O 1
ATOM 1295 N N . CYS B 1 11 ? 12.898 -8.711 -3.109 1 89.81 11 CYS B N 1
ATOM 1296 C CA . CYS B 1 11 ? 11.82 -7.98 -3.77 1 89.81 11 CYS B CA 1
ATOM 1297 C C . CYS B 1 11 ? 11.719 -6.559 -3.229 1 89.81 11 CYS B C 1
ATOM 1299 O O . CYS B 1 11 ? 11.844 -6.336 -2.023 1 89.81 11 CYS B O 1
ATOM 1301 N N . SER B 1 12 ? 11.523 -5.664 -4.098 1 93 12 SER B N 1
ATOM 1302 C CA . SER B 1 12 ? 11.414 -4.246 -3.773 1 93 12 SER B CA 1
ATOM 1303 C C . SER B 1 12 ? 10.211 -3.977 -2.877 1 93 12 SER B C 1
ATOM 1305 O O . SER B 1 12 ? 10.266 -3.115 -1.997 1 93 12 SER B O 1
ATOM 1307 N N . ALA B 1 13 ? 9.148 -4.711 -3.086 1 95.06 13 ALA B N 1
ATOM 1308 C CA . ALA B 1 13 ? 7.961 -4.527 -2.258 1 95.06 13 ALA B CA 1
ATOM 1309 C C . ALA B 1 13 ? 8.234 -4.922 -0.81 1 95.06 13 ALA B C 1
ATOM 1311 O O . ALA B 1 13 ? 7.809 -4.23 0.119 1 95.06 13 ALA B O 1
ATOM 1312 N N . ALA B 1 14 ? 8.93 -6.031 -0.641 1 93.5 14 ALA B N 1
ATOM 1313 C CA . ALA B 1 14 ? 9.289 -6.465 0.705 1 93.5 14 ALA B CA 1
ATOM 1314 C C . ALA B 1 14 ? 10.18 -5.434 1.394 1 93.5 14 ALA B C 1
ATOM 1316 O O . ALA B 1 14 ? 10 -5.141 2.578 1 93.5 14 ALA B O 1
ATOM 1317 N N . ARG B 1 15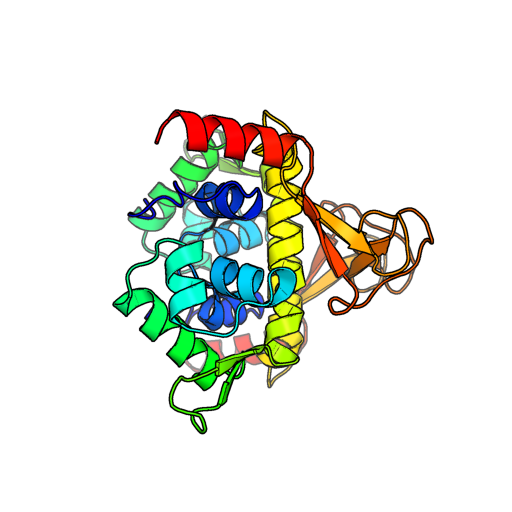 ? 11.125 -4.906 0.697 1 93.69 15 ARG B N 1
ATOM 1318 C CA . ARG B 1 15 ? 12.008 -3.887 1.251 1 93.69 15 ARG B CA 1
ATOM 1319 C C . ARG B 1 15 ? 11.219 -2.639 1.643 1 93.69 15 ARG B C 1
ATOM 1321 O O . ARG B 1 15 ? 11.508 -2.018 2.668 1 93.69 15 ARG B O 1
ATOM 1328 N N . ALA B 1 16 ? 10.234 -2.268 0.813 1 96.38 16 ALA B N 1
ATOM 1329 C CA . ALA B 1 16 ? 9.359 -1.149 1.159 1 96.38 16 ALA B CA 1
ATOM 1330 C C . ALA B 1 16 ? 8.578 -1.438 2.436 1 96.38 16 ALA B C 1
ATOM 1332 O O . ALA B 1 16 ? 8.477 -0.581 3.316 1 96.38 16 ALA B O 1
ATOM 1333 N N . LEU B 1 17 ? 8.078 -2.674 2.564 1 95.69 17 LEU B N 1
ATOM 1334 C CA . LEU B 1 17 ? 7.262 -3.059 3.709 1 95.69 17 LEU B CA 1
ATOM 1335 C C . LEU B 1 17 ? 8.102 -3.102 4.984 1 95.69 17 LEU B C 1
ATOM 1337 O O . LEU B 1 17 ? 7.57 -2.912 6.082 1 95.69 17 LEU B O 1
ATOM 1341 N N . GLU B 1 18 ? 9.391 -3.291 4.863 1 93.31 18 GLU B N 1
ATOM 1342 C CA . GLU B 1 18 ? 10.266 -3.205 6.027 1 93.31 18 GLU B CA 1
ATOM 1343 C C . GLU B 1 18 ? 10.281 -1.791 6.602 1 93.31 18 GLU B C 1
ATOM 1345 O O . GLU B 1 18 ? 10.5 -1.606 7.801 1 93.31 18 GLU B O 1
ATOM 1350 N N . VAL B 1 19 ? 9.992 -0.859 5.801 1 94.56 19 VAL B N 1
ATOM 1351 C CA . VAL B 1 19 ? 10.07 0.537 6.219 1 94.56 19 VAL B CA 1
ATOM 1352 C C . VAL B 1 19 ? 8.688 1.021 6.648 1 94.56 19 VAL B C 1
ATOM 1354 O O . VAL B 1 19 ? 8.547 1.699 7.668 1 94.56 19 VAL B O 1
ATOM 1357 N N . VAL B 1 20 ? 7.617 0.562 5.93 1 95.88 20 VAL B N 1
ATOM 1358 C CA . VAL B 1 20 ? 6.332 1.207 6.164 1 95.88 20 VAL B CA 1
ATOM 1359 C C . VAL B 1 20 ? 5.27 0.15 6.453 1 95.88 20 VAL B C 1
ATOM 1361 O O . VAL B 1 20 ? 4.082 0.467 6.555 1 95.88 20 VAL B O 1
ATOM 1364 N N . GLY B 1 21 ? 5.621 -1.057 6.641 1 94.38 21 GLY B N 1
ATOM 1365 C CA . GLY B 1 21 ? 4.664 -2.145 6.746 1 94.38 21 GLY B CA 1
ATOM 1366 C C . GLY B 1 21 ? 4.094 -2.301 8.148 1 94.38 21 GLY B C 1
ATOM 1367 O O . GLY B 1 21 ? 3.154 -3.07 8.352 1 94.38 21 GLY B O 1
ATOM 1368 N N . GLU B 1 22 ? 4.578 -1.557 9.094 1 92.94 22 GLU B N 1
ATOM 1369 C CA . GLU B 1 22 ? 4.047 -1.643 10.445 1 92.94 22 GLU B CA 1
ATOM 1370 C C . GLU B 1 22 ? 2.748 -0.854 10.578 1 92.94 22 GLU B C 1
ATOM 1372 O O . GLU B 1 22 ? 2.521 0.111 9.844 1 92.94 22 GLU B O 1
ATOM 1377 N N . ARG B 1 23 ? 2.004 -1.329 11.602 1 92.25 23 ARG B N 1
ATOM 1378 C CA . ARG B 1 23 ? 0.734 -0.661 11.875 1 92.25 23 ARG B CA 1
ATOM 1379 C C . ARG B 1 23 ? 0.941 0.83 12.117 1 92.25 23 ARG B C 1
ATOM 1381 O O . ARG B 1 23 ? 1.888 1.228 12.805 1 92.25 23 ARG B O 1
ATOM 1388 N N . TRP B 1 24 ? 0.02 1.703 11.586 1 94.06 24 TRP B N 1
ATOM 1389 C CA . TRP B 1 24 ? -0.074 3.15 11.742 1 94.06 24 TRP B CA 1
ATOM 1390 C C . TRP B 1 24 ? 0.833 3.865 10.742 1 94.06 24 TRP B C 1
ATOM 1392 O O . TRP B 1 24 ? 0.646 5.051 10.461 1 94.06 24 TRP B O 1
ATOM 1402 N N . SER B 1 25 ? 1.887 3.246 10.227 1 96.81 25 SER B N 1
ATOM 1403 C CA . SER B 1 25 ? 2.887 3.914 9.398 1 96.81 25 SER B CA 1
ATOM 1404 C C . SER B 1 25 ? 2.238 4.629 8.219 1 96.81 25 SER B C 1
ATOM 1406 O O . SER B 1 25 ? 2.439 5.828 8.023 1 96.81 25 SER B O 1
ATOM 1408 N N . LEU B 1 26 ? 1.417 3.943 7.496 1 97.5 26 LEU B N 1
ATOM 1409 C CA . LEU B 1 26 ? 0.843 4.516 6.281 1 97.5 26 LEU B CA 1
ATOM 1410 C C . LEU B 1 26 ? -0.22 5.555 6.621 1 97.5 26 LEU B C 1
ATOM 1412 O O . LEU B 1 26 ? -0.424 6.508 5.867 1 97.5 26 LEU B O 1
ATOM 1416 N N . LEU B 1 27 ? -0.885 5.473 7.773 1 96.88 27 LEU B N 1
ATOM 1417 C CA . LEU B 1 27 ? -1.868 6.461 8.195 1 96.88 27 LEU B CA 1
ATOM 1418 C C . LEU B 1 27 ? -1.183 7.73 8.688 1 96.88 27 LEU B C 1
ATOM 1420 O O . LEU B 1 27 ? -1.697 8.836 8.492 1 96.88 27 LEU B O 1
ATOM 1424 N N . ILE B 1 28 ? -0.008 7.535 9.328 1 97.5 28 ILE B N 1
ATOM 1425 C CA . ILE B 1 28 ? 0.783 8.695 9.719 1 97.5 28 ILE B CA 1
ATOM 1426 C C . ILE B 1 28 ? 1.234 9.453 8.469 1 97.5 28 ILE B C 1
ATOM 1428 O O . ILE B 1 28 ? 1.111 10.68 8.406 1 97.5 28 ILE B O 1
ATOM 1432 N N . LEU B 1 29 ? 1.692 8.758 7.492 1 97.69 29 LEU B N 1
ATOM 1433 C CA . LEU B 1 29 ? 2.133 9.367 6.242 1 97.69 29 LEU B CA 1
ATOM 1434 C C . LEU B 1 29 ? 0.971 10.062 5.539 1 97.69 29 LEU B C 1
ATOM 1436 O O . LEU B 1 29 ? 1.137 11.156 4.988 1 97.69 29 LEU B O 1
ATOM 1440 N N . ARG B 1 30 ? -0.149 9.445 5.551 1 97.19 30 ARG B N 1
ATOM 1441 C CA . ARG B 1 30 ? -1.354 10.031 4.965 1 97.19 30 ARG B CA 1
ATOM 1442 C C . ARG B 1 30 ? -1.662 11.391 5.582 1 97.19 30 ARG B C 1
ATOM 1444 O O . ARG B 1 30 ? -1.881 12.367 4.867 1 97.19 30 ARG B O 1
ATOM 1451 N N . ASP B 1 31 ? -1.665 11.445 6.949 1 96.56 31 ASP B N 1
ATOM 1452 C CA . ASP B 1 31 ? -2.031 12.672 7.648 1 96.56 31 ASP B CA 1
ATOM 1453 C C . ASP B 1 31 ? -0.982 13.766 7.438 1 96.56 31 ASP B C 1
ATOM 1455 O O . ASP B 1 31 ?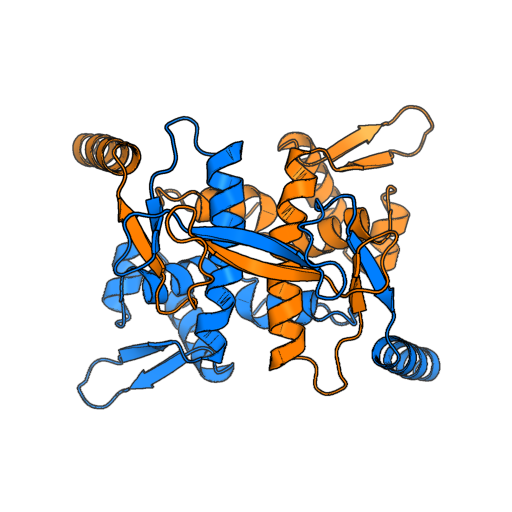 -1.32 14.938 7.309 1 96.56 31 ASP B O 1
ATOM 1459 N N . ALA B 1 32 ? 0.271 13.336 7.383 1 97.69 32 ALA B N 1
ATOM 1460 C CA . ALA B 1 32 ? 1.329 14.305 7.094 1 97.69 32 ALA B CA 1
ATOM 1461 C C . ALA B 1 32 ? 1.182 14.867 5.688 1 97.69 32 ALA B C 1
ATOM 1463 O O . ALA B 1 32 ? 1.314 16.078 5.48 1 97.69 32 ALA B O 1
ATOM 1464 N N . ALA B 1 33 ? 0.858 14.078 4.758 1 97.06 33 ALA B N 1
ATOM 1465 C CA . ALA B 1 33 ? 0.834 14.469 3.352 1 97.06 33 ALA B CA 1
ATOM 1466 C C . ALA B 1 33 ? -0.415 15.281 3.029 1 97.06 33 ALA B C 1
ATOM 1468 O O . ALA B 1 33 ? -0.337 16.297 2.334 1 97.06 33 ALA B O 1
ATOM 1469 N N . PHE B 1 34 ? -1.553 14.914 3.592 1 96.31 34 PHE B N 1
ATOM 1470 C CA . PHE B 1 34 ? -2.803 15.461 3.078 1 96.31 34 PHE B CA 1
ATOM 1471 C C . PHE B 1 34 ? -3.441 16.406 4.094 1 96.31 34 PHE B C 1
ATOM 1473 O O . PHE B 1 34 ? -4.289 17.219 3.738 1 96.31 34 PHE B O 1
ATOM 1480 N N . ARG B 1 35 ? -3.072 16.25 5.348 1 95 35 ARG B N 1
ATOM 1481 C CA . ARG B 1 35 ? -3.629 17.141 6.363 1 95 35 ARG B CA 1
ATOM 1482 C C . ARG B 1 35 ? -2.59 18.141 6.832 1 95 35 ARG B C 1
ATOM 1484 O O . ARG B 1 35 ? -2.906 19.062 7.602 1 95 35 ARG B O 1
ATOM 1491 N N . GLY B 1 36 ? -1.386 17.953 6.496 1 95.38 36 GLY B N 1
ATOM 1492 C CA . GLY B 1 36 ? -0.33 18.891 6.836 1 95.38 36 GLY B CA 1
ATOM 1493 C C . GLY B 1 36 ? 0.056 18.844 8.305 1 95.38 36 GLY B C 1
ATOM 1494 O O . GLY B 1 36 ? 0.502 19.844 8.859 1 95.38 36 GLY B O 1
ATOM 1495 N N . LEU B 1 37 ? -0.179 17.75 8.922 1 96.69 37 LEU B N 1
ATOM 1496 C CA . LEU B 1 37 ? 0.189 17.609 10.328 1 96.69 37 LEU B CA 1
ATOM 1497 C C . LEU B 1 37 ? 1.693 17.406 10.477 1 96.69 37 LEU B C 1
ATOM 1499 O O . LEU B 1 37 ? 2.262 16.484 9.898 1 96.69 37 LEU B O 1
ATOM 1503 N N . THR B 1 38 ? 2.299 18.266 11.32 1 96.12 38 THR B N 1
ATOM 1504 C CA . THR B 1 38 ? 3.758 18.25 11.383 1 96.12 38 THR B CA 1
ATOM 1505 C C . THR B 1 38 ? 4.234 18.016 12.812 1 96.12 38 THR B C 1
ATOM 1507 O O . THR B 1 38 ? 5.418 17.766 13.047 1 96.12 38 THR B O 1
ATOM 1510 N N . ARG B 1 39 ? 3.316 18.078 13.773 1 96.81 39 ARG B N 1
ATOM 1511 C CA . ARG B 1 39 ? 3.713 17.953 15.172 1 96.81 39 ARG B CA 1
ATOM 1512 C C . ARG B 1 39 ? 3.252 16.625 15.758 1 96.81 39 ARG B C 1
ATOM 1514 O O . ARG B 1 39 ? 2.23 16.062 15.336 1 96.81 39 ARG B O 1
ATOM 1521 N N . PHE B 1 40 ? 4.043 16.203 16.766 1 97.12 40 PHE B N 1
ATOM 1522 C CA . PHE B 1 40 ? 3.732 14.961 17.469 1 97.12 40 PHE B CA 1
ATOM 1523 C C . PHE B 1 40 ? 2.318 14.992 18.031 1 97.12 40 PHE B C 1
ATOM 1525 O O . PHE B 1 40 ? 1.533 14.07 17.812 1 97.12 40 PHE B O 1
ATOM 1532 N N . SER B 1 41 ? 1.95 16.062 18.641 1 96.06 41 SER B N 1
ATOM 1533 C CA . SER B 1 41 ? 0.663 16.172 19.328 1 96.06 41 SER B CA 1
ATOM 1534 C C . SER B 1 41 ? -0.49 16.172 18.328 1 96.06 41 SER B C 1
ATOM 1536 O O . SER B 1 41 ? -1.546 15.594 18.594 1 96.06 41 SER B O 1
ATOM 1538 N N . GLN B 1 42 ? -0.323 16.844 17.172 1 96.56 42 GLN B N 1
ATOM 1539 C CA . GLN B 1 42 ? -1.343 16.859 16.141 1 96.56 42 GLN B CA 1
ATOM 1540 C C . GLN B 1 42 ? -1.605 15.445 15.602 1 96.56 42 GLN B C 1
ATOM 1542 O O . GLN B 1 42 ? -2.76 15.031 15.477 1 96.56 42 GLN B O 1
ATOM 1547 N N . LEU B 1 43 ? -0.552 14.727 15.352 1 96.69 43 LEU B N 1
ATOM 1548 C CA . LEU B 1 43 ? -0.66 13.367 14.836 1 96.69 43 LEU B CA 1
ATOM 1549 C C . LEU B 1 43 ? -1.291 12.445 15.875 1 96.69 43 LEU B C 1
ATOM 1551 O O . LEU B 1 43 ? -2.168 11.641 15.547 1 96.69 43 LEU B O 1
ATOM 1555 N N . GLN B 1 44 ? -0.858 12.609 17.094 1 96.12 44 GLN B N 1
ATOM 1556 C CA . GLN B 1 44 ? -1.39 11.789 18.172 1 96.12 44 GLN B CA 1
ATOM 1557 C C . GLN B 1 44 ? -2.895 11.992 18.328 1 96.12 44 GLN B C 1
ATOM 1559 O O . GLN B 1 44 ? -3.646 11.016 18.453 1 96.12 44 GLN B O 1
ATOM 1564 N N . GLU B 1 45 ? -3.309 13.195 18.328 1 94.19 45 GLU B N 1
ATOM 1565 C CA . GLU B 1 45 ? -4.719 13.523 18.484 1 94.19 45 GLU B CA 1
ATOM 1566 C C . GLU B 1 45 ? -5.543 13.031 17.297 1 94.19 45 GLU B C 1
ATOM 1568 O O . GLU B 1 45 ? -6.621 12.469 17.484 1 94.19 45 GLU B O 1
ATOM 1573 N N . ALA B 1 46 ? -5.059 13.203 16.125 1 93.44 46 ALA B N 1
ATOM 1574 C CA . ALA B 1 46 ? -5.785 12.859 14.914 1 93.44 46 ALA B CA 1
ATOM 1575 C C . ALA B 1 46 ? -5.984 11.352 14.797 1 93.44 46 ALA B C 1
ATOM 1577 O O . ALA B 1 46 ? -7.055 10.891 14.391 1 93.44 46 ALA B O 1
ATOM 1578 N N . LEU B 1 47 ? -5.051 10.586 15.164 1 93.88 47 LEU B N 1
ATOM 1579 C CA . LEU B 1 47 ? -5.07 9.141 14.93 1 93.88 47 LEU B CA 1
ATOM 1580 C C . LEU B 1 47 ? -5.527 8.391 16.172 1 93.88 47 LEU B C 1
ATOM 1582 O O . LEU B 1 47 ? -5.957 7.242 16.094 1 93.88 47 LEU B O 1
ATOM 1586 N N . GLY B 1 48 ? -5.371 9.008 17.344 1 93.31 48 GLY B N 1
ATOM 1587 C CA . GLY B 1 48 ? -5.633 8.305 18.594 1 93.31 48 GLY B CA 1
ATOM 1588 C C . GLY B 1 48 ? -4.652 7.184 18.875 1 93.31 48 GLY B C 1
ATOM 1589 O O . GLY B 1 48 ? -5.008 6.188 19.516 1 93.31 48 GLY B O 1
ATOM 1590 N N . ILE B 1 49 ? -3.508 7.301 18.375 1 92.88 49 ILE B N 1
ATOM 1591 C CA . ILE B 1 49 ? -2.455 6.297 18.469 1 92.88 49 ILE B CA 1
ATOM 1592 C C . ILE B 1 49 ? -1.715 6.445 19.797 1 92.88 49 ILE B C 1
ATOM 1594 O O . ILE B 1 49 ? -1.591 7.555 20.328 1 92.88 49 ILE B O 1
ATOM 1598 N N . ALA B 1 50 ? -1.266 5.363 20.391 1 95.06 50 ALA B N 1
ATOM 1599 C CA . ALA B 1 50 ? -0.455 5.418 21.609 1 95.06 50 ALA B CA 1
ATOM 1600 C C . ALA B 1 50 ? 0.818 6.227 21.375 1 95.06 50 ALA B C 1
ATOM 1602 O O . ALA B 1 50 ? 1.486 6.07 20.344 1 95.06 50 ALA B O 1
ATOM 1603 N N . PRO B 1 51 ? 1.137 7.055 22.391 1 96.12 51 PRO B N 1
ATOM 1604 C CA . PRO B 1 51 ? 2.289 7.941 22.234 1 96.12 51 PRO B CA 1
ATOM 1605 C C . PRO B 1 51 ? 3.586 7.184 21.953 1 96.12 51 PRO B C 1
ATOM 1607 O O . PRO B 1 51 ? 4.406 7.625 21.156 1 96.12 51 PRO B O 1
ATOM 1610 N N . ASN B 1 52 ? 3.789 6.074 22.609 1 96.81 52 ASN B N 1
ATOM 1611 C CA . ASN B 1 52 ? 5.027 5.328 22.406 1 96.81 52 ASN B CA 1
ATOM 1612 C C . ASN B 1 52 ? 5.102 4.738 21.016 1 96.81 52 ASN B C 1
ATOM 1614 O O . ASN B 1 52 ? 6.18 4.672 20.422 1 96.81 52 ASN B O 1
ATOM 1618 N N . VAL B 1 53 ? 3.992 4.324 20.484 1 96.25 53 VAL B N 1
ATOM 1619 C CA . VAL B 1 53 ? 3.938 3.779 19.125 1 96.25 53 VAL B CA 1
ATOM 1620 C C . VAL B 1 53 ? 4.219 4.887 18.109 1 96.25 53 VAL B C 1
ATOM 1622 O O . VAL B 1 53 ? 5.016 4.703 17.188 1 96.25 53 VAL B O 1
ATOM 1625 N N . LEU B 1 54 ? 3.594 5.992 18.344 1 97.25 54 LEU B N 1
ATOM 1626 C CA . LEU B 1 54 ? 3.82 7.121 17.453 1 97.25 54 LEU B CA 1
ATOM 1627 C C . LEU B 1 54 ? 5.289 7.539 17.469 1 97.25 54 LEU B C 1
ATOM 1629 O O . LEU B 1 54 ? 5.879 7.762 16.406 1 97.25 54 LEU B O 1
ATOM 1633 N N . SER B 1 55 ? 5.82 7.668 18.641 1 97.75 55 SER B N 1
ATOM 1634 C CA . SER B 1 55 ? 7.223 8.047 18.766 1 97.75 55 SER B CA 1
ATOM 1635 C C . SER B 1 55 ? 8.133 7.094 18.016 1 97.75 55 SER B C 1
ATOM 1637 O O . SER B 1 55 ? 9.023 7.527 17.266 1 97.75 55 SER B O 1
ATOM 1639 N N . ALA B 1 56 ? 7.91 5.848 18.172 1 97.69 56 ALA B N 1
ATOM 1640 C CA . ALA B 1 56 ? 8.719 4.832 17.5 1 97.69 56 ALA B CA 1
ATOM 1641 C C . ALA B 1 56 ? 8.594 4.941 15.977 1 97.69 56 ALA B C 1
ATOM 1643 O O . ALA B 1 56 ? 9.586 4.816 15.258 1 97.69 56 ALA B O 1
ATOM 1644 N N . ARG B 1 57 ? 7.391 5.148 15.523 1 97.62 57 ARG B N 1
ATOM 1645 C CA . ARG B 1 57 ? 7.176 5.266 14.078 1 97.62 57 ARG B CA 1
ATOM 1646 C C . ARG B 1 57 ? 7.879 6.496 13.523 1 97.62 57 ARG B C 1
ATOM 1648 O O . ARG B 1 57 ? 8.539 6.418 12.484 1 97.62 57 ARG B O 1
ATOM 1655 N N . LEU B 1 58 ? 7.734 7.633 14.195 1 98.06 58 LEU B N 1
ATOM 1656 C CA . LEU B 1 58 ? 8.352 8.875 13.727 1 98.06 58 LEU B CA 1
ATOM 1657 C C . LEU B 1 58 ? 9.875 8.758 13.734 1 98.06 58 LEU B C 1
ATOM 1659 O O . LEU B 1 58 ? 10.539 9.227 12.812 1 98.06 58 LEU B O 1
ATOM 1663 N N . GLU B 1 59 ? 10.398 8.164 14.781 1 97.94 59 GLU B N 1
ATOM 1664 C CA . GLU B 1 59 ? 11.836 7.922 14.828 1 97.94 59 GLU B CA 1
ATOM 1665 C C . GLU B 1 59 ? 12.297 7.066 13.656 1 97.94 59 GLU B C 1
ATOM 1667 O O . GLU B 1 59 ? 13.312 7.355 13.023 1 97.94 59 GLU B O 1
ATOM 1672 N N . HIS B 1 60 ? 11.594 6.094 13.391 1 97.81 60 HIS B N 1
ATOM 1673 C CA . HIS B 1 60 ? 11.914 5.203 12.281 1 97.81 60 HIS B CA 1
ATOM 1674 C C . HIS B 1 60 ? 11.82 5.938 10.945 1 97.81 60 HIS B C 1
ATOM 1676 O O . HIS B 1 60 ? 12.633 5.707 10.047 1 97.81 60 HIS B O 1
ATOM 1682 N N . PHE B 1 61 ? 10.789 6.766 10.82 1 98.31 61 PHE B N 1
ATOM 1683 C CA . PHE B 1 61 ? 10.633 7.535 9.586 1 98.31 61 PHE B CA 1
ATOM 1684 C C . PHE B 1 61 ? 11.836 8.438 9.359 1 98.31 61 PHE B C 1
ATOM 1686 O O . PHE B 1 61 ? 12.336 8.547 8.234 1 98.31 61 PHE B O 1
ATOM 1693 N N . VAL B 1 62 ? 12.312 9.047 10.383 1 98.44 62 VAL B N 1
ATOM 1694 C CA . VAL B 1 62 ? 13.469 9.938 10.281 1 98.44 62 VAL B CA 1
ATOM 1695 C C . VAL B 1 62 ? 14.719 9.117 9.969 1 98.44 62 VAL B C 1
ATOM 1697 O O . VAL B 1 62 ? 15.469 9.445 9.047 1 98.44 62 VAL B O 1
ATOM 1700 N N . ALA B 1 63 ? 14.922 8 10.641 1 98 63 ALA B N 1
ATOM 1701 C CA . ALA B 1 63 ? 16.094 7.141 10.445 1 98 63 ALA B CA 1
ATOM 1702 C C . ALA B 1 63 ? 16.109 6.562 9.031 1 98 63 ALA B C 1
ATOM 1704 O O . ALA B 1 63 ? 17.172 6.352 8.453 1 98 63 ALA B O 1
ATOM 1705 N N . SER B 1 64 ? 14.938 6.363 8.492 1 97.62 64 SER B N 1
ATOM 1706 C CA . SER B 1 64 ? 14.828 5.742 7.172 1 97.62 64 SER B CA 1
ATOM 1707 C C . SER B 1 64 ? 14.789 6.789 6.066 1 97.62 64 SER B C 1
ATOM 1709 O O . SER B 1 64 ? 14.703 6.449 4.887 1 97.62 64 SER B O 1
ATOM 1711 N N . GLY B 1 65 ? 14.742 8.031 6.461 1 98.19 65 GLY B N 1
ATOM 1712 C CA . GLY B 1 65 ? 14.797 9.109 5.488 1 98.19 65 GLY B CA 1
ATOM 1713 C C . GLY B 1 65 ? 13.445 9.484 4.926 1 98.19 65 GLY B C 1
ATOM 1714 O O . GLY B 1 65 ? 13.352 10.18 3.912 1 98.19 65 GLY B O 1
ATOM 1715 N N . LEU B 1 66 ? 12.398 9.023 5.523 1 98.31 66 LEU B N 1
ATOM 1716 C CA . LEU B 1 66 ? 11.062 9.359 5.051 1 98.31 66 LEU B CA 1
ATOM 1717 C C . LEU B 1 66 ? 10.641 10.742 5.523 1 98.31 66 LEU B C 1
ATOM 1719 O O . LEU B 1 66 ? 9.805 11.391 4.898 1 98.31 66 LEU B O 1
ATOM 1723 N N . MET B 1 67 ? 11.188 11.18 6.652 1 98.5 67 MET B N 1
ATOM 1724 C CA . MET B 1 67 ? 10.891 12.484 7.234 1 98.5 67 MET B CA 1
ATOM 1725 C C . MET B 1 67 ? 12.172 13.164 7.719 1 98.5 67 MET B C 1
ATOM 1727 O O . MET B 1 67 ? 13.164 12.5 8.016 1 98.5 67 MET B O 1
ATOM 1731 N N . THR B 1 68 ? 12.102 14.5 7.742 1 98.25 68 THR B N 1
ATOM 1732 C CA . THR B 1 68 ? 13.031 15.305 8.531 1 98.25 68 THR B CA 1
ATOM 1733 C C . THR B 1 68 ? 12.375 15.773 9.828 1 98.25 68 THR B C 1
ATOM 1735 O O . THR B 1 68 ? 11.148 15.766 9.945 1 98.25 68 THR B O 1
ATOM 1738 N N . VAL B 1 69 ? 13.172 16.047 10.758 1 97.31 69 VAL B N 1
ATOM 1739 C CA . VAL B 1 69 ? 12.672 16.609 12.016 1 97.31 69 VAL B CA 1
ATOM 1740 C C . VAL B 1 69 ? 13.453 17.875 12.359 1 97.31 69 VAL B C 1
ATOM 1742 O O . VAL B 1 69 ? 14.672 17.922 12.211 1 97.31 69 VAL B O 1
ATOM 1745 N N . ASP B 1 70 ? 12.758 18.969 12.625 1 95.94 70 ASP B N 1
ATOM 1746 C CA . ASP B 1 70 ? 13.312 20.219 13.125 1 95.94 70 ASP B CA 1
ATOM 1747 C C . ASP B 1 70 ? 13.023 20.391 14.609 1 95.94 70 ASP B C 1
ATOM 1749 O O . ASP B 1 70 ? 11.875 20.562 15.016 1 95.94 70 ASP B O 1
ATOM 1753 N N . ARG B 1 71 ? 14.078 20.484 15.43 1 90.81 71 ARG B N 1
ATOM 1754 C CA . ARG B 1 71 ? 13.945 20.516 16.891 1 90.81 71 ARG B CA 1
ATOM 1755 C C . ARG B 1 71 ? 14.227 21.922 17.422 1 90.81 71 ARG B C 1
ATOM 1757 O O . ARG B 1 71 ? 14.336 22.109 18.641 1 90.81 71 ARG B O 1
ATOM 1764 N N . ASP B 1 72 ? 14.375 22.984 16.688 1 85.62 72 ASP B N 1
ATOM 1765 C CA . ASP B 1 72 ? 14.867 24.297 17.078 1 85.62 72 ASP B CA 1
ATOM 1766 C C . ASP B 1 72 ? 13.859 25.031 17.969 1 85.62 72 ASP B C 1
ATOM 1768 O O . ASP B 1 72 ? 14.25 25.734 18.906 1 85.62 72 ASP B O 1
ATOM 1772 N N . GLU B 1 73 ? 12.602 25.062 17.672 1 73.19 73 GLU B N 1
ATOM 1773 C CA . GLU B 1 73 ? 11.664 25.938 18.375 1 73.19 73 GLU B CA 1
ATOM 1774 C C . GLU B 1 73 ? 11 25.219 19.547 1 73.19 73 GLU B C 1
ATOM 1776 O O . GLU B 1 73 ? 9.906 25.594 19.969 1 73.19 73 GLU B O 1
ATOM 1781 N N . GLY B 1 74 ? 11.648 24.266 20.172 1 79.12 74 GLY B N 1
ATOM 1782 C CA . GLY B 1 74 ? 11.109 23.641 21.359 1 79.12 74 GLY B CA 1
ATOM 1783 C C . GLY B 1 74 ? 10.305 22.391 21.062 1 79.12 74 GLY B C 1
ATOM 1784 O O . GLY B 1 74 ? 10.406 21.391 21.766 1 79.12 74 GLY B O 1
ATOM 1785 N N . HIS B 1 75 ? 9.375 22.547 20.062 1 87.56 75 HIS B N 1
ATOM 1786 C CA . HIS B 1 75 ? 8.664 21.312 19.734 1 87.56 75 HIS B CA 1
ATOM 1787 C C . HIS B 1 75 ? 9.07 20.797 18.359 1 87.56 75 HIS B C 1
ATOM 1789 O O . HIS B 1 75 ? 9.07 21.547 17.391 1 87.56 75 HIS B O 1
ATOM 1795 N N . PRO B 1 76 ? 9.453 19.531 18.359 1 94.56 76 PRO B N 1
ATOM 1796 C CA . PRO B 1 76 ? 9.891 18.969 17.078 1 94.56 76 PRO B CA 1
ATOM 1797 C C . PRO B 1 76 ? 8.82 19.062 15.992 1 94.56 76 PRO B C 1
ATOM 1799 O O . PRO B 1 76 ? 7.633 18.891 16.281 1 94.56 76 PRO B O 1
ATOM 1802 N N . ARG B 1 77 ? 9.242 19.422 14.82 1 96.88 77 ARG B N 1
ATOM 1803 C CA . ARG B 1 77 ? 8.383 19.438 13.641 1 96.88 77 ARG B CA 1
ATOM 1804 C C . ARG B 1 77 ? 8.867 18.422 12.602 1 96.88 77 ARG B C 1
ATOM 1806 O O . ARG B 1 77 ? 10.062 18.375 12.297 1 96.88 77 ARG B O 1
ATOM 1813 N N . TYR B 1 78 ? 7.949 17.625 12.117 1 97.88 78 TYR B N 1
ATOM 1814 C CA . TYR B 1 78 ? 8.25 16.578 11.141 1 97.88 78 TYR B CA 1
ATOM 1815 C C . TYR B 1 78 ? 7.719 16.953 9.766 1 97.88 78 TYR B C 1
ATOM 1817 O O . TYR B 1 78 ? 6.621 17.5 9.641 1 97.88 78 TYR B O 1
ATOM 1825 N N . ALA B 1 79 ? 8.547 16.688 8.766 1 97.44 79 ALA B N 1
ATOM 1826 C CA . ALA B 1 79 ? 8.133 16.953 7.391 1 97.44 79 ALA B CA 1
ATOM 1827 C C . ALA B 1 79 ? 8.539 15.812 6.461 1 97.44 79 ALA B C 1
ATOM 1829 O O . ALA B 1 79 ? 9.633 15.258 6.59 1 97.44 79 ALA B O 1
ATOM 1830 N N . LEU B 1 80 ? 7.629 15.508 5.531 1 97.81 80 LEU B N 1
ATOM 1831 C CA . LEU B 1 80 ? 7.938 14.453 4.574 1 97.81 80 LEU B CA 1
ATOM 1832 C C . LEU B 1 80 ? 9.062 14.875 3.641 1 97.81 80 LEU B C 1
ATOM 1834 O O . LEU B 1 80 ? 9.102 16.016 3.186 1 97.81 80 LEU B O 1
ATOM 1838 N N . THR B 1 81 ? 10 13.961 3.367 1 98.25 81 THR B N 1
ATOM 1839 C CA . THR B 1 81 ? 10.984 14.109 2.299 1 98.25 81 THR B CA 1
ATOM 1840 C C . THR B 1 81 ? 10.391 13.672 0.959 1 98.25 81 THR B C 1
ATOM 1842 O O . THR B 1 81 ? 9.281 13.141 0.907 1 98.25 81 THR B O 1
ATOM 1845 N N . PRO B 1 82 ? 11.133 13.922 -0.157 1 96.81 82 PRO B N 1
ATOM 1846 C CA . PRO B 1 82 ? 10.695 13.352 -1.429 1 96.81 82 PRO B CA 1
ATOM 1847 C C . PRO B 1 82 ? 10.523 11.828 -1.362 1 96.81 82 PRO B C 1
ATOM 1849 O O . PRO B 1 82 ? 9.562 11.289 -1.907 1 96.81 82 PRO B O 1
ATOM 1852 N N . LYS B 1 83 ? 11.43 11.172 -0.648 1 97.75 83 LYS B N 1
ATOM 1853 C CA . LYS B 1 83 ? 11.367 9.727 -0.435 1 97.75 83 LYS B CA 1
ATOM 1854 C C . LYS B 1 83 ? 10.062 9.336 0.261 1 97.75 83 LYS B C 1
ATOM 1856 O O . LYS B 1 83 ? 9.406 8.375 -0.14 1 97.75 83 LYS B O 1
ATOM 1861 N N . GLY B 1 84 ? 9.695 10.07 1.257 1 98.06 84 GLY B N 1
ATOM 1862 C CA . GLY B 1 84 ? 8.461 9.828 1.985 1 98.06 84 GLY B CA 1
ATOM 1863 C C . GLY B 1 84 ? 7.215 10.141 1.177 1 98.06 84 GLY B C 1
ATOM 1864 O O . GLY B 1 84 ? 6.227 9.406 1.232 1 98.06 84 GLY B O 1
ATOM 1865 N N . ARG B 1 85 ? 7.242 11.203 0.415 1 96.94 85 ARG B N 1
ATOM 1866 C CA . ARG B 1 85 ? 6.09 11.672 -0.347 1 96.94 85 ARG B CA 1
ATOM 1867 C C . ARG B 1 85 ? 5.715 10.672 -1.438 1 96.94 85 ARG B C 1
ATOM 1869 O O . ARG B 1 85 ? 4.535 10.508 -1.759 1 96.94 85 ARG B O 1
ATOM 1876 N N . GLU B 1 86 ? 6.652 9.969 -1.915 1 96.44 86 GLU B N 1
ATOM 1877 C CA . GLU B 1 86 ? 6.383 9.016 -2.992 1 96.44 86 GLU B CA 1
ATOM 1878 C C . GLU B 1 86 ? 5.559 7.836 -2.492 1 96.44 86 GLU B C 1
ATOM 1880 O O . GLU B 1 86 ? 4.992 7.086 -3.291 1 96.44 86 GLU B O 1
ATOM 1885 N N . LEU B 1 87 ? 5.484 7.641 -1.172 1 97.75 87 LEU B N 1
ATOM 1886 C CA . LEU B 1 87 ? 4.668 6.574 -0.596 1 97.75 87 LEU B CA 1
ATOM 1887 C C . LEU B 1 87 ? 3.193 6.953 -0.607 1 97.75 87 LEU B C 1
ATOM 1889 O O . LEU B 1 87 ? 2.33 6.109 -0.349 1 97.75 87 LEU B O 1
ATOM 1893 N N . VAL B 1 88 ? 2.898 8.18 -0.956 1 95.81 88 VAL B N 1
ATOM 1894 C CA . VAL B 1 88 ? 1.518 8.641 -1.069 1 95.81 88 VAL B CA 1
ATOM 1895 C C . VAL B 1 88 ? 0.773 7.789 -2.1 1 95.81 88 VAL B C 1
ATOM 1897 O O . VAL B 1 88 ? -0.427 7.543 -1.959 1 95.81 88 VAL B O 1
ATOM 1900 N N . LYS B 1 89 ? 1.462 7.27 -3.092 1 97.69 89 LYS B N 1
ATOM 1901 C CA . LYS B 1 89 ? 0.825 6.41 -4.086 1 97.69 89 LYS B CA 1
ATOM 1902 C C . LYS B 1 89 ? 0.273 5.141 -3.445 1 97.69 89 LYS B C 1
ATOM 1904 O O . LYS B 1 89 ? -0.754 4.617 -3.879 1 97.69 89 LYS B O 1
ATOM 1909 N N . VAL B 1 90 ? 0.974 4.637 -2.457 1 98.38 90 VAL B N 1
ATOM 1910 C CA . VAL B 1 90 ? 0.492 3.467 -1.733 1 98.38 90 VAL B CA 1
ATOM 1911 C C . VAL B 1 90 ? -0.811 3.803 -1.013 1 98.38 90 VAL B C 1
ATOM 1913 O O . VAL B 1 90 ? -1.775 3.037 -1.07 1 98.38 90 VAL B O 1
ATOM 1916 N N . VAL B 1 91 ? -0.858 4.945 -0.391 1 97.94 91 VAL B N 1
ATOM 1917 C CA . VAL B 1 91 ? -2.043 5.41 0.323 1 97.94 91 VAL B CA 1
ATOM 1918 C C . VAL B 1 91 ? -3.203 5.578 -0.656 1 97.94 91 VAL B C 1
ATOM 1920 O O . VAL B 1 91 ? -4.336 5.184 -0.361 1 97.94 91 VAL B O 1
ATOM 1923 N N . LEU B 1 92 ? -2.912 6.145 -1.848 1 97.94 92 LEU B N 1
ATOM 1924 C CA . LEU B 1 92 ? -3.939 6.32 -2.869 1 97.94 92 LEU B CA 1
ATOM 1925 C C . LEU B 1 92 ? -4.5 4.973 -3.311 1 97.94 92 LEU B C 1
ATOM 1927 O O . LEU B 1 92 ? -5.719 4.809 -3.414 1 97.94 92 LEU B O 1
ATOM 1931 N N . ALA B 1 93 ? -3.631 4.008 -3.531 1 98.25 93 ALA B N 1
ATOM 1932 C CA . ALA B 1 93 ? -4.066 2.684 -3.965 1 98.25 93 ALA B CA 1
ATOM 1933 C C . ALA B 1 93 ? -4.949 2.025 -2.91 1 98.25 93 ALA B C 1
ATOM 1935 O O . ALA B 1 93 ? -5.996 1.457 -3.234 1 98.25 93 ALA B O 1
ATOM 1936 N N . LEU B 1 94 ? -4.539 2.1 -1.66 1 98.06 94 LEU B N 1
ATOM 1937 C CA . LEU B 1 94 ? -5.336 1.556 -0.565 1 98.06 94 LEU B CA 1
ATOM 1938 C C . LEU B 1 94 ? -6.695 2.24 -0.488 1 98.06 94 LEU B C 1
ATOM 1940 O O . LEU B 1 94 ? -7.719 1.577 -0.314 1 98.06 94 LEU B O 1
ATOM 1944 N N . THR B 1 95 ? -6.688 3.543 -0.62 1 97.38 95 THR B N 1
ATOM 1945 C CA . THR B 1 95 ? -7.922 4.32 -0.533 1 97.38 95 THR B CA 1
ATOM 1946 C C . THR B 1 95 ? -8.883 3.936 -1.653 1 97.38 95 THR B C 1
ATOM 1948 O O . THR B 1 95 ? -10.078 3.732 -1.412 1 97.38 95 THR B O 1
ATOM 1951 N N . GLU B 1 96 ? -8.406 3.807 -2.865 1 97.44 96 GLU B N 1
ATOM 1952 C CA . GLU B 1 96 ? -9.242 3.439 -4.004 1 97.44 96 GLU B CA 1
ATOM 1953 C C . GLU B 1 96 ? -9.891 2.074 -3.797 1 97.44 96 GLU B C 1
ATOM 1955 O O . GLU B 1 96 ? -11.07 1.891 -4.094 1 97.44 96 GLU B O 1
ATOM 1960 N N . TRP B 1 97 ? -9.156 1.143 -3.324 1 97.94 97 TRP B N 1
ATOM 1961 C CA . TRP B 1 97 ? -9.711 -0.169 -3.018 1 97.94 97 TRP B CA 1
ATOM 1962 C C . TRP B 1 97 ? -10.789 -0.063 -1.945 1 97.94 97 TRP B C 1
ATOM 1964 O O . TRP B 1 97 ? -11.875 -0.637 -2.086 1 97.94 97 TRP B O 1
ATOM 1974 N N . GLY B 1 98 ? -10.469 0.644 -0.859 1 96.69 98 GLY B N 1
ATOM 1975 C CA . GLY B 1 98 ? -11.43 0.832 0.214 1 96.69 98 GLY B CA 1
ATOM 1976 C C . GLY B 1 98 ? -12.703 1.523 -0.24 1 96.69 98 GLY B C 1
ATOM 1977 O O . GLY B 1 98 ? -13.789 1.206 0.24 1 96.69 98 GLY B O 1
ATOM 1978 N N . ASP B 1 99 ? -12.531 2.508 -1.09 1 96.06 99 ASP B N 1
ATOM 1979 C CA . ASP B 1 99 ? -13.688 3.209 -1.637 1 96.06 99 ASP B CA 1
ATOM 1980 C C . ASP B 1 99 ? -14.617 2.248 -2.379 1 96.06 99 ASP B C 1
ATOM 1982 O O . ASP B 1 99 ? -15.836 2.367 -2.293 1 96.06 99 ASP B O 1
ATOM 1986 N N . ARG B 1 100 ? -14.07 1.324 -3.061 1 95.5 100 ARG B N 1
ATOM 1987 C CA . ARG B 1 100 ? -14.844 0.421 -3.906 1 95.5 100 ARG B CA 1
ATOM 1988 C C . ARG B 1 100 ? -15.445 -0.715 -3.088 1 95.5 100 ARG B C 1
ATOM 1990 O O . ARG B 1 100 ? -16.594 -1.102 -3.305 1 95.5 100 ARG B O 1
ATOM 1997 N N . TRP B 1 101 ? -14.719 -1.184 -2.082 1 96 101 TRP B N 1
ATOM 1998 C CA . TRP B 1 101 ? -15.109 -2.471 -1.515 1 96 101 TRP B CA 1
ATOM 1999 C C . TRP B 1 101 ? -15.414 -2.34 -0.026 1 96 101 TRP B C 1
ATOM 2001 O O . TRP B 1 101 ? -15.914 -3.279 0.596 1 96 101 TRP B O 1
ATOM 2011 N N . ALA B 1 102 ? -15.148 -1.15 0.547 1 91.88 102 ALA B N 1
ATOM 2012 C CA . ALA B 1 102 ? -15.281 -1.068 1.999 1 91.88 102 ALA B CA 1
ATOM 2013 C C . ALA B 1 102 ? -15.914 0.257 2.418 1 91.88 102 ALA B C 1
ATOM 2015 O O . ALA B 1 102 ? -15.703 0.722 3.543 1 91.88 102 ALA B O 1
ATOM 2016 N N . ALA B 1 103 ? -16.547 0.937 1.488 1 90.06 103 ALA B N 1
ATOM 2017 C CA . ALA B 1 103 ? -17.203 2.205 1.803 1 90.06 103 ALA B CA 1
ATOM 2018 C C . ALA B 1 103 ? -18.703 2.137 1.52 1 90.06 103 ALA B C 1
ATOM 2020 O O . ALA B 1 103 ? -19.188 2.77 0.583 1 90.06 103 ALA B O 1
ATOM 2021 N N . PRO B 1 104 ? -19.438 1.439 2.334 1 85.38 104 PRO B N 1
ATOM 2022 C CA . PRO B 1 104 ? -20.859 1.271 2.072 1 85.38 104 PRO B CA 1
ATOM 2023 C C . PRO B 1 104 ? -21.609 2.6 2.02 1 85.38 104 PRO B C 1
ATOM 2025 O O . PRO B 1 104 ? -22.594 2.734 1.27 1 85.38 104 PRO B O 1
ATOM 2028 N N . ASP B 1 105 ? -21.125 3.574 2.719 1 86.88 105 ASP B N 1
ATOM 2029 C CA . ASP B 1 105 ? -21.797 4.875 2.736 1 86.88 105 ASP B CA 1
ATOM 2030 C C . ASP B 1 105 ? -21.141 5.836 1.741 1 86.88 105 ASP B C 1
ATOM 2032 O O . ASP B 1 105 ? -21.438 7.031 1.747 1 86.88 105 ASP B O 1
ATOM 2036 N N . GLY B 1 106 ? -20.234 5.352 0.966 1 89.88 106 GLY B N 1
ATOM 2037 C CA . GLY B 1 106 ? -19.516 6.18 0.014 1 89.88 106 GLY B CA 1
ATOM 2038 C C . GLY B 1 106 ? -18.125 6.57 0.496 1 89.88 106 GLY B C 1
ATOM 2039 O O . GLY B 1 106 ? -17.828 6.484 1.689 1 89.88 106 GLY B O 1
ATOM 2040 N N . PRO B 1 107 ? -17.344 7.023 -0.466 1 93.25 107 PRO B N 1
ATOM 2041 C CA . PRO B 1 107 ? -15.992 7.465 -0.093 1 93.25 107 PRO B CA 1
ATOM 2042 C C . PRO B 1 107 ? -16 8.734 0.751 1 93.25 107 PRO B C 1
ATOM 2044 O O . PRO B 1 107 ? -16.594 9.742 0.35 1 93.25 107 PRO B O 1
ATOM 2047 N N . PRO B 1 108 ? -15.336 8.695 1.87 1 92.88 108 PRO B N 1
ATOM 2048 C CA . PRO B 1 108 ? -15.344 9.883 2.73 1 92.88 108 PRO B CA 1
ATOM 2049 C C . PRO B 1 108 ? -14.438 10.992 2.209 1 92.88 108 PRO B C 1
ATOM 2051 O O . PRO B 1 108 ? -14.695 12.172 2.469 1 92.88 108 PRO B O 1
ATOM 2054 N N . ILE B 1 109 ? -13.383 10.641 1.561 1 95.44 109 ILE B N 1
ATOM 2055 C CA . ILE B 1 109 ? -12.422 11.586 1.004 1 95.44 109 ILE B CA 1
ATOM 2056 C C . ILE B 1 109 ? -12.281 11.352 -0.498 1 95.44 109 ILE B C 1
ATOM 2058 O O . ILE B 1 109 ? -12.258 10.203 -0.955 1 95.44 109 ILE B O 1
ATOM 2062 N N . GLU B 1 110 ? -12.258 12.422 -1.193 1 95.88 110 GLU B N 1
ATOM 2063 C CA . GLU B 1 110 ? -11.891 12.398 -2.607 1 95.88 110 GLU B CA 1
ATOM 2064 C C . GLU B 1 110 ? -10.547 13.086 -2.842 1 95.88 110 GLU B C 1
ATOM 2066 O O . GLU B 1 110 ? -10.344 14.227 -2.41 1 95.88 110 GLU B O 1
ATOM 2071 N N . TYR B 1 111 ? -9.641 12.398 -3.512 1 97.5 111 TYR B N 1
ATOM 2072 C CA . TYR B 1 111 ? -8.383 13.023 -3.887 1 97.5 111 TYR B CA 1
ATOM 2073 C C . TYR B 1 111 ? -8.508 13.758 -5.215 1 97.5 111 TYR B C 1
ATOM 2075 O O . TYR B 1 111 ? -8.914 13.164 -6.223 1 97.5 111 TYR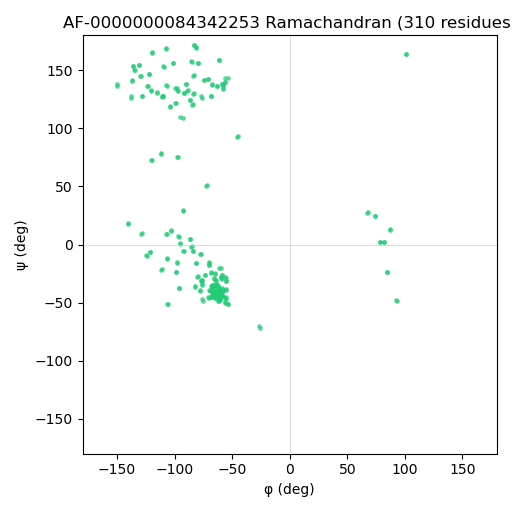 B O 1
ATOM 2083 N N . GLY B 1 112 ? -8.172 15.031 -5.164 1 98.12 112 GLY B N 1
ATOM 2084 C CA . GLY B 1 112 ? -8.344 15.883 -6.328 1 98.12 112 GLY B CA 1
ATOM 2085 C C . GLY B 1 112 ? -7.039 16.484 -6.82 1 98.12 112 GLY B C 1
ATOM 2086 O O . GLY B 1 112 ? -6.008 16.391 -6.152 1 98.12 112 GLY B O 1
ATOM 2087 N N . HIS B 1 113 ? -7.113 17 -8.031 1 98.25 113 HIS B N 1
ATOM 2088 C CA . HIS B 1 113 ? -6.004 17.734 -8.625 1 98.25 113 HIS B CA 1
ATOM 2089 C C . HIS B 1 113 ? -6.027 19.203 -8.203 1 98.25 113 HIS B C 1
ATOM 2091 O O . HIS B 1 113 ? -6.992 19.906 -8.477 1 98.25 113 HIS B O 1
ATOM 2097 N N . GLU B 1 114 ? -4.941 19.578 -7.559 1 97.06 114 GLU B N 1
ATOM 2098 C CA . GLU B 1 114 ? -4.855 20.984 -7.168 1 97.06 114 GLU B CA 1
ATOM 2099 C C . GLU B 1 114 ? -4.965 21.906 -8.383 1 97.06 114 GLU B C 1
ATOM 2101 O O . GLU B 1 114 ? -4.301 21.688 -9.398 1 97.06 114 GLU B O 1
ATOM 2106 N N . GLY B 1 115 ? -5.793 22.984 -8.289 1 95.69 115 GLY B N 1
ATOM 2107 C CA . GLY B 1 115 ? -5.988 23.906 -9.398 1 95.69 115 GLY B CA 1
ATOM 2108 C C . GLY B 1 115 ? -6.934 23.375 -10.461 1 95.69 115 GLY B C 1
ATOM 2109 O O . GLY B 1 115 ? -7.07 23.984 -11.531 1 95.69 115 GLY B O 1
ATOM 2110 N N . CYS B 1 116 ? -7.508 22.25 -10.344 1 96.06 116 CYS B N 1
ATOM 2111 C CA . CYS B 1 116 ? -8.445 21.547 -11.219 1 96.06 116 CYS B CA 1
ATOM 2112 C C . CYS B 1 116 ? -9.602 20.953 -10.422 1 96.06 116 CYS B C 1
ATOM 2114 O O . CYS B 1 116 ? -9.5 20.781 -9.203 1 96.06 116 CYS B O 1
ATOM 2116 N N . THR B 1 117 ? -10.766 20.828 -11.008 1 94.81 117 THR B N 1
ATOM 2117 C CA . THR B 1 117 ? -11.93 20.297 -10.312 1 94.81 117 THR B CA 1
ATOM 2118 C C . THR B 1 117 ? -11.953 18.766 -10.406 1 94.81 117 THR B C 1
ATOM 2120 O O . THR B 1 117 ? -12.867 18.125 -9.891 1 94.81 117 THR B O 1
ATOM 2123 N N . GLY B 1 118 ? -10.945 18.234 -10.969 1 97.12 118 GLY B N 1
ATOM 2124 C CA . GLY B 1 118 ? -10.969 16.812 -11.273 1 97.12 118 GLY B CA 1
ATOM 2125 C C . GLY B 1 118 ? -10.531 15.953 -10.109 1 97.12 118 GLY B C 1
ATOM 2126 O O . GLY B 1 118 ? -9.906 16.438 -9.164 1 97.12 118 GLY B O 1
ATOM 2127 N N . THR B 1 119 ? -10.984 14.648 -10.172 1 97.69 119 THR B N 1
ATOM 2128 C CA . THR B 1 119 ? -10.555 13.602 -9.25 1 97.69 119 THR B CA 1
ATOM 2129 C C . THR B 1 119 ? -9.32 12.883 -9.797 1 97.69 119 THR B C 1
ATOM 2131 O O . THR B 1 119 ? -9.242 12.609 -11 1 97.69 119 THR B O 1
ATOM 2134 N N . VAL B 1 120 ? -8.414 12.633 -8.891 1 98.25 120 VAL B N 1
ATOM 2135 C CA . VAL B 1 120 ? -7.184 11.945 -9.281 1 98.25 120 VAL B CA 1
ATOM 2136 C C . VAL B 1 120 ? -7.285 10.469 -8.93 1 98.25 120 VAL B C 1
ATOM 2138 O O . VAL B 1 120 ? -7.738 10.109 -7.84 1 98.25 120 VAL B O 1
ATOM 2141 N N . ARG B 1 121 ? -6.891 9.617 -9.852 1 97.62 121 ARG B N 1
ATOM 2142 C CA . ARG B 1 121 ? -6.852 8.172 -9.656 1 97.62 121 ARG B CA 1
ATOM 2143 C C . ARG B 1 121 ? -5.508 7.594 -10.086 1 97.62 121 ARG B C 1
ATOM 2145 O O . ARG B 1 121 ? -4.773 8.219 -10.852 1 97.62 121 ARG B O 1
ATOM 2152 N N . LEU B 1 122 ? -5.168 6.488 -9.516 1 97.88 122 LEU B N 1
ATOM 2153 C CA . LEU B 1 122 ? -4.02 5.734 -10.008 1 97.88 122 LEU B CA 1
ATOM 2154 C C . LEU B 1 122 ? -4.41 4.844 -11.18 1 97.88 122 LEU B C 1
ATOM 2156 O O . LEU B 1 122 ? -5.391 4.102 -11.094 1 97.88 122 LEU B O 1
ATOM 2160 N N . VAL B 1 123 ? -3.662 4.934 -12.219 1 97.88 123 VAL B N 1
ATOM 2161 C CA . VAL B 1 123 ? -3.906 4.098 -13.383 1 97.88 123 VAL B CA 1
ATOM 2162 C C . VAL B 1 123 ? -2.611 3.402 -13.805 1 97.88 123 VAL B C 1
ATOM 2164 O O . VAL B 1 123 ? -1.519 3.936 -13.594 1 97.88 123 VAL B O 1
ATOM 2167 N N . THR B 1 124 ? -2.74 2.189 -14.289 1 98.06 124 THR B N 1
ATOM 2168 C CA . THR B 1 124 ? -1.589 1.523 -14.891 1 98.06 124 THR B CA 1
ATOM 2169 C C . THR B 1 124 ? -1.284 2.109 -16.266 1 98.06 124 THR B C 1
ATOM 2171 O O . THR B 1 124 ? -2.199 2.451 -17.016 1 98.06 124 THR B O 1
ATOM 2174 N N . CYS B 1 125 ? -0.008 2.236 -16.547 1 98.12 125 CYS B N 1
ATOM 2175 C CA . CYS B 1 125 ? 0.409 2.781 -17.844 1 98.12 125 CYS B CA 1
ATOM 2176 C C . CYS B 1 125 ? 1.587 2 -18.406 1 98.12 125 CYS B C 1
ATOM 2178 O O . CYS B 1 125 ? 2.607 1.831 -17.734 1 98.12 125 CYS B O 1
ATOM 2180 N N . CYS B 1 126 ? 1.463 1.55 -19.625 1 98.31 126 CYS B N 1
ATOM 2181 C CA . CYS B 1 126 ? 2.564 0.895 -20.328 1 98.31 126 CYS B CA 1
ATOM 2182 C C . CYS B 1 126 ? 3.42 1.912 -21.078 1 98.31 126 CYS B C 1
ATOM 2184 O O . CYS B 1 126 ? 2.898 2.732 -21.828 1 98.31 126 CYS B O 1
ATOM 2186 N N . ASP B 1 127 ? 4.703 1.871 -20.969 1 97.31 127 ASP B N 1
ATOM 2187 C CA . ASP B 1 127 ? 5.574 2.902 -21.531 1 97.31 127 ASP B CA 1
ATOM 2188 C C . ASP B 1 127 ? 5.887 2.621 -22.984 1 97.31 127 ASP B C 1
ATOM 2190 O O . ASP B 1 127 ? 6.566 3.416 -23.656 1 97.31 127 ASP B O 1
ATOM 2194 N N . THR B 1 128 ? 5.41 1.584 -23.484 1 97.38 128 THR B N 1
ATOM 2195 C CA . THR B 1 128 ? 5.66 1.244 -24.891 1 97.38 128 THR B CA 1
ATOM 2196 C C . THR B 1 128 ? 4.414 1.478 -25.734 1 97.38 128 THR B C 1
ATOM 2198 O O . THR B 1 128 ? 4.461 2.191 -26.734 1 97.38 128 THR B O 1
ATOM 2201 N N . CYS B 1 129 ? 3.27 0.992 -25.391 1 97.62 129 CYS B N 1
ATOM 2202 C CA . CYS B 1 129 ? 2.076 1.12 -26.219 1 97.62 129 CYS B CA 1
ATOM 2203 C C . CYS B 1 129 ? 1.202 2.273 -25.75 1 97.62 129 CYS B C 1
ATOM 2205 O O . CYS B 1 129 ? 0.259 2.67 -26.438 1 97.62 129 CYS B O 1
ATOM 2207 N N . GLY B 1 130 ? 1.431 2.783 -24.531 1 96.19 130 GLY B N 1
ATOM 2208 C CA . GLY B 1 130 ? 0.673 3.898 -23.984 1 96.19 130 GLY B CA 1
ATOM 2209 C C . GLY B 1 130 ? -0.661 3.482 -23.391 1 96.19 130 GLY B C 1
ATOM 2210 O O . GLY B 1 130 ? -1.388 4.312 -22.844 1 96.19 130 GLY B O 1
ATOM 2211 N N . GLY B 1 131 ? -0.944 2.223 -23.391 1 96.69 131 GLY B N 1
ATOM 2212 C CA . GLY B 1 131 ? -2.211 1.717 -22.891 1 96.69 131 GLY B CA 1
ATOM 2213 C C . GLY B 1 131 ? -2.24 1.587 -21.375 1 96.69 131 GLY B C 1
ATOM 2214 O O . GLY B 1 131 ? -1.23 1.821 -20.719 1 96.69 131 GLY B O 1
ATOM 2215 N N . SER B 1 132 ? -3.469 1.339 -20.828 1 97.25 132 SER B N 1
ATOM 2216 C CA . SER B 1 132 ? -3.715 1.125 -19.406 1 97.25 132 SER B CA 1
ATOM 2217 C C . SER B 1 132 ? -4.141 -0.313 -19.141 1 97.25 132 SER B C 1
ATOM 2219 O O . SER B 1 132 ? -5.316 -0.581 -18.875 1 97.25 132 SER B O 1
ATOM 2221 N N . PRO B 1 133 ? -3.176 -1.221 -19.109 1 97.31 133 PRO B N 1
ATOM 2222 C CA . PRO B 1 133 ? -3.568 -2.617 -18.906 1 97.31 133 PRO B CA 1
ATOM 2223 C C . PRO B 1 133 ? -4.234 -2.857 -17.562 1 97.31 133 PRO B C 1
ATOM 2225 O O . PRO B 1 133 ? -3.795 -2.309 -16.547 1 97.31 133 PRO B O 1
ATOM 2228 N N . PRO B 1 134 ? -5.348 -3.656 -17.625 1 96.81 134 PRO B N 1
ATOM 2229 C CA . PRO B 1 134 ? -5.852 -4.109 -16.328 1 96.81 134 PRO B CA 1
ATOM 2230 C C . PRO B 1 134 ? -4.84 -4.953 -15.562 1 96.81 134 PRO B C 1
ATOM 2232 O O . PRO B 1 134 ? -3.871 -5.445 -16.141 1 96.81 134 PRO B O 1
ATOM 2235 N N . VAL B 1 135 ? -5.012 -5.039 -14.297 1 95.31 135 VAL B N 1
ATOM 2236 C CA . VAL B 1 135 ? -4.035 -5.703 -13.445 1 95.31 135 VAL B CA 1
ATOM 2237 C C . VAL B 1 135 ? -3.859 -7.152 -13.891 1 95.31 135 VAL B C 1
ATOM 2239 O O . VAL B 1 135 ? -2.777 -7.727 -13.742 1 95.31 135 VAL B O 1
ATOM 2242 N N . GLU B 1 136 ? -4.879 -7.754 -14.531 1 94.44 136 GLU B N 1
ATOM 2243 C CA . GLU B 1 136 ? -4.816 -9.141 -14.984 1 94.44 136 GLU B CA 1
ATOM 2244 C C . GLU B 1 136 ? -3.846 -9.289 -16.156 1 94.44 136 GLU B C 1
ATOM 2246 O O . GLU B 1 136 ? -3.416 -10.398 -16.469 1 94.44 136 GLU B O 1
ATOM 2251 N N . ASP B 1 137 ? -3.539 -8.164 -16.766 1 96.88 137 ASP B N 1
ATOM 2252 C CA . ASP B 1 137 ? -2.672 -8.203 -17.938 1 96.88 137 ASP B CA 1
ATOM 2253 C C . ASP B 1 137 ? -1.254 -7.754 -17.594 1 96.88 137 ASP B C 1
ATOM 2255 O O . ASP B 1 137 ? -0.451 -7.469 -18.484 1 96.88 137 ASP B O 1
ATOM 2259 N N . ILE B 1 138 ? -0.96 -7.66 -16.391 1 97.69 138 ILE B N 1
ATOM 2260 C CA . ILE B 1 138 ? 0.381 -7.305 -15.938 1 97.69 138 ILE B CA 1
ATOM 2261 C C . ILE B 1 138 ? 1.15 -8.57 -15.562 1 97.69 138 ILE B C 1
ATOM 2263 O O . ILE B 1 138 ? 0.623 -9.453 -14.875 1 97.69 138 ILE B O 1
ATOM 2267 N N . VAL B 1 139 ? 2.369 -8.68 -16.031 1 97.25 139 VAL B N 1
ATOM 2268 C CA . VAL B 1 139 ? 3.193 -9.859 -15.797 1 97.25 139 VAL B CA 1
ATOM 2269 C C . VAL B 1 139 ? 4.492 -9.445 -15.109 1 97.25 139 VAL B C 1
ATOM 2271 O O . VAL B 1 139 ? 4.984 -8.328 -15.312 1 97.25 139 VAL B O 1
ATOM 2274 N N . ALA B 1 140 ? 5.012 -10.289 -14.258 1 96.81 140 ALA B N 1
ATOM 2275 C CA . ALA B 1 140 ? 6.301 -10.078 -13.602 1 96.81 140 ALA B CA 1
ATOM 2276 C C . ALA B 1 140 ? 7.434 -10.711 -14.406 1 96.81 140 ALA B C 1
ATOM 2278 O O . ALA B 1 140 ? 7.355 -11.883 -14.781 1 96.81 140 ALA B O 1
ATOM 2279 N N . ARG B 1 141 ? 8.461 -9.945 -14.633 1 95.38 141 ARG B N 1
ATOM 2280 C CA . ARG B 1 141 ? 9.641 -10.414 -15.352 1 95.38 141 ARG B CA 1
ATOM 2281 C C . ARG B 1 141 ? 10.891 -10.289 -14.484 1 95.38 141 ARG B C 1
ATOM 2283 O O . ARG B 1 141 ? 11.133 -9.25 -13.883 1 95.38 141 ARG B O 1
ATOM 2290 N N . ARG B 1 142 ? 11.648 -11.328 -14.461 1 92.75 142 ARG B N 1
ATOM 2291 C CA . ARG B 1 142 ? 12.914 -11.266 -13.734 1 92.75 142 ARG B CA 1
ATOM 2292 C C . ARG B 1 142 ? 13.922 -10.383 -14.453 1 92.75 142 ARG B C 1
ATOM 2294 O O . ARG B 1 142 ? 14 -10.398 -15.688 1 92.75 142 ARG B O 1
ATOM 2301 N N . THR B 1 143 ? 14.672 -9.664 -13.711 1 93.44 143 THR B N 1
ATOM 2302 C CA . THR B 1 143 ? 15.734 -8.828 -14.258 1 93.44 143 THR B CA 1
ATOM 2303 C C . THR B 1 143 ? 17.109 -9.43 -13.953 1 93.44 143 THR B C 1
ATOM 2305 O O . THR B 1 143 ? 17.203 -10.422 -13.227 1 93.44 143 THR B O 1
ATOM 2308 N N . PRO B 1 144 ? 18.109 -8.914 -14.562 1 89.94 144 PRO B N 1
ATOM 2309 C CA . PRO B 1 144 ? 19.469 -9.375 -14.219 1 89.94 144 PRO B CA 1
ATOM 2310 C C . PRO B 1 144 ? 19.781 -9.25 -12.734 1 89.94 144 PRO B C 1
ATOM 2312 O O . PRO B 1 144 ? 20.531 -10.055 -12.188 1 89.94 144 PRO B O 1
ATOM 2315 N N . ALA B 1 145 ? 19.188 -8.25 -12.109 1 89.25 145 ALA B N 1
ATOM 2316 C CA . ALA B 1 145 ? 19.391 -8.07 -10.68 1 89.25 145 ALA B CA 1
ATOM 2317 C C . ALA B 1 145 ? 18.875 -9.273 -9.891 1 89.25 145 ALA B C 1
ATOM 2319 O O . ALA B 1 145 ? 19.469 -9.672 -8.891 1 89.25 145 ALA B O 1
ATOM 2320 N N . MET B 1 146 ? 17.781 -9.828 -10.32 1 89.44 146 MET B N 1
ATOM 2321 C CA . MET B 1 146 ? 17.219 -11.016 -9.68 1 89.44 146 MET B CA 1
ATOM 2322 C C . MET B 1 146 ? 18.172 -12.203 -9.828 1 89.44 146 MET B C 1
ATOM 2324 O O . MET B 1 146 ? 18.406 -12.938 -8.867 1 89.44 146 MET B O 1
ATOM 2328 N N . GLU B 1 147 ? 18.672 -12.344 -10.961 1 87.44 147 GLU B N 1
ATOM 2329 C CA . GLU B 1 147 ? 19.594 -13.453 -11.227 1 87.44 147 GLU B CA 1
ATOM 2330 C C . GLU B 1 147 ? 20.844 -13.367 -10.352 1 87.44 147 GLU B C 1
ATOM 2332 O O . GLU B 1 147 ? 21.312 -14.375 -9.828 1 87.44 147 GLU B O 1
ATOM 2337 N N . LYS B 1 148 ? 21.328 -12.188 -10.234 1 86 148 LYS B N 1
ATOM 2338 C CA . LYS B 1 148 ? 22.5 -11.969 -9.383 1 86 148 LYS B CA 1
ATOM 2339 C C . LYS B 1 148 ? 22.188 -12.305 -7.926 1 86 148 LYS B C 1
ATOM 2341 O O . LYS B 1 148 ? 23 -12.93 -7.238 1 86 148 LYS B O 1
ATOM 2346 N N . ALA B 1 149 ? 21 -11.898 -7.551 1 83.5 149 ALA B N 1
ATOM 2347 C CA . ALA B 1 149 ? 20.609 -12.156 -6.168 1 83.5 149 ALA B CA 1
ATOM 2348 C C . ALA B 1 149 ? 20.453 -13.648 -5.906 1 83.5 149 ALA B C 1
ATOM 2350 O O . ALA B 1 149 ? 20.844 -14.141 -4.852 1 83.5 149 ALA B O 1
ATOM 2351 N N . LEU B 1 150 ? 19.875 -14.352 -6.844 1 81.69 150 LEU B N 1
ATOM 2352 C CA . LEU B 1 150 ? 19.688 -15.789 -6.719 1 81.69 150 LEU B CA 1
ATOM 2353 C C . LEU B 1 150 ? 21.031 -16.516 -6.719 1 81.69 150 LEU B C 1
ATOM 2355 O O . LEU B 1 150 ? 21.219 -17.5 -5.988 1 81.69 150 LEU B O 1
ATOM 2359 N N . ALA B 1 151 ? 21.969 -16 -7.492 1 83.12 151 ALA B N 1
ATOM 2360 C CA . ALA B 1 151 ? 23.297 -16.578 -7.562 1 83.12 151 ALA B CA 1
ATOM 2361 C C . ALA B 1 151 ? 24.047 -16.406 -6.242 1 83.12 151 ALA B C 1
ATOM 2363 O O . ALA B 1 151 ? 24.766 -17.297 -5.801 1 83.12 151 ALA B O 1
ATOM 2364 N N . ARG B 1 152 ? 23.891 -15.289 -5.68 1 77.38 152 ARG B N 1
ATOM 2365 C CA . ARG B 1 152 ? 24.547 -15 -4.41 1 77.38 152 ARG B CA 1
ATOM 2366 C C . ARG B 1 152 ? 23.984 -15.875 -3.291 1 77.38 152 ARG B C 1
ATOM 2368 O O . ARG B 1 152 ? 24.719 -16.297 -2.402 1 77.38 152 ARG B O 1
ATOM 2375 N N . ARG B 1 153 ? 22.766 -16.125 -3.4 1 74.5 153 ARG B N 1
ATOM 2376 C CA . ARG B 1 153 ? 22.109 -16.953 -2.385 1 74.5 153 ARG B CA 1
ATOM 2377 C C . ARG B 1 153 ? 22.484 -18.422 -2.557 1 74.5 153 ARG B C 1
ATOM 2379 O O . ARG B 1 153 ? 22.594 -19.156 -1.574 1 74.5 153 ARG B O 1
ATOM 2386 N N . GLY B 1 154 ? 22.375 -18.906 -3.828 1 62.31 154 GLY B N 1
ATOM 2387 C CA . GLY B 1 154 ? 22.797 -20.266 -4.117 1 62.31 154 GLY B CA 1
ATOM 2388 C C . GLY B 1 154 ? 24.234 -20.547 -3.715 1 62.31 154 GLY B C 1
ATOM 2389 O O . GLY B 1 154 ? 24.578 -21.672 -3.357 1 62.31 154 GLY B O 1
ATOM 2390 N N . ARG B 1 155 ? 25.062 -19.594 -3.715 1 59.78 155 ARG B N 1
ATOM 2391 C CA . ARG B 1 155 ? 26.453 -19.75 -3.32 1 59.78 155 ARG B CA 1
ATOM 2392 C C . ARG B 1 155 ? 26.594 -19.828 -1.804 1 59.78 155 ARG B C 1
ATOM 2394 O O . ARG B 1 155 ? 27.547 -20.391 -1.289 1 59.78 155 ARG B O 1
ATOM 2401 N N . THR B 1 156 ? 25.641 -19.125 -1.261 1 50.16 156 THR B N 1
ATOM 2402 C CA . THR B 1 156 ? 25.75 -19.125 0.194 1 50.16 156 THR B CA 1
ATOM 2403 C C . THR B 1 156 ? 25.141 -20.391 0.778 1 50.16 156 THR B C 1
ATOM 2405 O O . THR B 1 156 ? 25.281 -20.672 1.971 1 50.16 156 THR B O 1
ATOM 2408 N N . ARG B 1 157 ? 24.297 -21.188 0.015 1 43.16 157 ARG B N 1
ATOM 2409 C CA . ARG B 1 157 ? 23.828 -22.484 0.489 1 43.16 157 ARG B CA 1
ATOM 2410 C C . ARG B 1 157 ? 24.812 -23.594 0.11 1 43.16 157 ARG B C 1
ATOM 2412 O O . ARG B 1 157 ? 25.453 -23.531 -0.939 1 43.16 157 ARG B O 1
#

Organism: Pseudonocardia thermophila (NCBI:txid1848)

Radius of gyration: 19.74 Å; Cα contacts (8 Å, |Δi|>4): 512; chains: 2; bounding box: 50×59×49 Å

pLDDT: mean 91.51, std 12.33, range [28.88, 98.5]

InterPro domains:
  IPR002577 Helix-turn-helix, HxlR type [PF01638] (19-104)
  IPR002577 Helix-turn-helix, HxlR type [PS51118] (11-106)
  IPR036388 Winged helix-like DNA-binding domain superfamily [G3DSA:1.10.10.10] (4-157)
  IPR036390 Winged helix DNA-binding domain superfamily [SSF46785] (6-140)

Solvent-accessible surface area (backbone atoms only — not comparable to full-atom values): 17292 Å² total; per-residue (Å²): 122,80,81,77,68,66,80,81,56,84,42,29,36,56,55,32,38,73,74,46,40,54,87,63,42,58,59,52,50,47,39,36,71,60,67,63,45,36,36,67,66,55,49,33,66,74,63,68,51,55,66,70,58,50,51,52,50,53,52,48,31,40,77,71,49,28,25,47,74,46,64,83,81,78,57,53,35,43,42,73,30,75,70,34,49,61,49,48,53,32,49,49,38,32,25,55,49,8,35,74,76,61,27,94,74,44,47,24,63,44,45,23,31,63,99,50,92,20,48,47,43,80,40,46,36,23,76,63,82,67,44,62,60,56,73,87,38,50,39,71,37,80,31,72,36,33,53,53,52,52,51,56,50,56,67,70,99,121,80,82,76,70,64,79,80,56,85,42,29,35,56,54,33,38,73,75,46,41,53,86,62,42,60,59,52,51,47,38,37,71,60,66,62,45,34,34,66,66,56,48,34,65,72,63,67,52,55,67,68,57,49,50,53,51,54,51,48,32,40,76,70,49,27,26,48,74,47,64,82,82,78,58,54,35,43,42,73,30,75,70,32,49,61,50,49,52,32,49,50,38,32,25,56,48,8,34,75,76,62,26,93,74,43,48,24,63,44,45,23,32,63,99,50,96,20,48,45,43,80,40,47,35,25,76,63,82,67,44,63,59,55,74,89,38,50,39,69,38,81,32,72,37,33,54,51,52,52,51,56,49,58,68,70,98

Secondary structure (DSSP, 8-state):
--SS--TT---HHHHHHHHH-STTHHHHHHHHHHT---BHHHHHHHHT--HHHHHHHHHHHHHTTSEEEE-TTSS-EEEE-HHHHTTHHHHHHHHHHHHHHS-TT--SEEEEETTSSPBEEEEEEETTT-----GGGEEEEE-HHHHHHHHHHHHH-/--SS--TT---HHHHHHHHH-STTHHHHHHHHHHT---BHHHHHHHHT--HHHHHHHHHHHHHTTSEEEE-TTSS-EEEE-HHHHTTHHHHHHHHHHHHHHS-TT--SEEEEETTSSPBEEEEEEETTT-----GGGEEEEE-HHHHHHHHHHHHH-